Protein 8KAA (pdb70)

InterPro domains:
  IPR009959 Polyketide cyclase SnoaL-like [PF07366] (13-130)
  IPR009959 Polyketide cyclase SnoaL-like [PTHR38436] (4-131)
  IPR032710 NTF2-like domain superfamily [SSF54427] (4-132)

Sequence (263 aa):
LTAADNKKRCLEMVDAWNRGELGGVTAHWSPDVVHHSEERIVPNEEMVLRMESSGLTAFPDVRLDVRSVLAEDDRVSMMRISSVTATHKGPFMDIAPTNRTVTWHTTAEEFRFVDGKVVEHWDVINYMPMLRELSHMLTAADNKKRCLEMMVDAWNRGELGGVTAHWSPDVVHHSEERIVPNEEMVLRMESSGLTAFPDVRLDVRSVLAEDDRVSMRISSVTATHKGPFMDIAPTNRTVTTWHTTAEEFRFVDGKVVEHWDVINYMPMLREL

Secondary structure (DSSP, 8-state):
--HHHHHHHHHHHHHHHHHT-HHHHHTTEEEEEEEEETTEEE-HHHHHHHHHHHHHH-TT-EEEEEEEEEETTEEEEEEEEEEE--S-BTTBPP---EEEEEEEEEEEEETTEEEEEEEEEE-HHHHTT-/--TTHHHHHHHHHHHHHHHHHHT-THHHHTTEEEEEEEEETTEEEPHHHHHHHHHHHHHH-TT-EEEEEEEEEETTEEEEEEEEEEE--S-BTTBPP---EEEEEEEEEEEEETTEEEEEEEEEE-HHHHTT-

Radius of gyration: 19.06 Å; Cα contacts (8 Å, |Δi|>4): 578; chains: 2; bounding box: 50×52×33 Å

Nearest PDB structures (foldseek):
  8kaa-assembly1_A  TM=1.008E+00  e=4.044E-30  Streptomyces chartreusis
  8r20-assembly1_B  TM=9.276E-01  e=1.052E-21  Micromonospora
  2gey-assembly1_B  TM=9.339E-01  e=4.062E-20  Streptomyces galilaeus
  2gey-assembly3_C-2  TM=9.352E-01  e=4.940E-20  Streptomyces galilaeus
  2gey-assembly3_A  TM=9.332E-01  e=6.413E-20  Streptomyces galilaeus

Structure (mmCIF, N/CA/C/O backbone):
data_8KAA
#
_entry.id   8KAA
#
_cell.length_a   63.316
_cell.length_b   133.972
_cell.length_c   30.763
_cell.angle_alpha   90.000
_cell.angle_beta   90.000
_cell.angle_gamma   90.000
#
_symmetry.space_group_name_H-M   'P 21 21 2'
#
loop_
_entity.id
_entity.type
_entity.pdbx_description
1 polymer 'ester cyclase'
2 water water
#
loop_
_atom_site.group_PDB
_atom_site.id
_atom_site.type_symbol
_atom_site.label_atom_id
_atom_site.label_alt_id
_atom_site.label_comp_id
_atom_site.label_asym_id
_atom_site.label_entity_id
_atom_site.label_seq_id
_atom_site.pdbx_PDB_ins_code
_atom_site.Cartn_x
_atom_site.Cartn_y
_atom_site.Cartn_z
_atom_site.occupancy
_atom_site.B_iso_or_equiv
_atom_site.auth_seq_id
_atom_site.auth_comp_id
_atom_site.auth_asym_id
_atom_site.auth_atom_id
_atom_site.pdbx_PDB_model_num
ATOM 1 N N . LEU A 1 22 ? 69.73935 45.34388 15.40490 1.000 33.47062 1 LEU A N 1
ATOM 2 C CA . LEU A 1 22 ? 69.99412 44.08732 16.09043 1.000 28.25782 1 LEU A CA 1
ATOM 3 C C . LEU A 1 22 ? 68.70989 43.28853 16.34547 1.000 19.34138 1 LEU A C 1
ATOM 4 O O . LEU A 1 22 ? 67.80760 43.22670 15.48700 1.000 21.12275 1 LEU A O 1
ATOM 9 N N . THR A 1 23 ? 68.61570 42.66617 17.51249 1.000 15.43755 2 THR A N 1
ATOM 10 C CA . THR A 1 23 ? 67.50792 41.73917 17.70366 1.000 14.06753 2 THR A CA 1
ATOM 11 C C . THR A 1 23 ? 66.23901 42.47747 18.10163 1.000 12.31696 2 THR A C 1
ATOM 12 O O . THR A 1 23 ? 66.24866 43.63644 18.52591 1.000 12.86642 2 THR A O 1
ATOM 16 N N . ALA A 1 24 ? 65.12873 41.75389 18.02700 1.000 12.36748 3 ALA A N 1
ATOM 17 C CA . ALA A 1 24 ? 63.86332 42.29959 18.49935 1.000 12.61523 3 ALA A CA 1
ATOM 18 C C . ALA A 1 24 ? 63.94846 42.75031 19.95847 1.000 11.64185 3 ALA A C 1
ATOM 19 O O . ALA A 1 24 ? 63.42800 43.80890 20.31797 1.000 11.85267 3 ALA A O 1
ATOM 21 N N . ALA A 1 25 ? 64.60889 41.97530 20.81187 1.000 11.83764 4 ALA A N 1
ATOM 22 C CA . ALA A 1 25 ? 64.73157 42.36554 22.21173 1.000 12.33829 4 ALA A CA 1
ATOM 23 C C . ALA A 1 25 ? 65.50926 43.66419 22.35825 1.000 10.98271 4 ALA A C 1
ATOM 24 O O . ALA A 1 25 ? 65.17585 44.50521 23.20384 1.000 12.32214 4 ALA A O 1
ATOM 26 N N . ASP A 1 26 ? 66.53422 43.85898 21.53245 1.000 11.97527 5 ASP A N 1
ATOM 27 C CA . ASP A 1 26 ? 67.26964 45.11403 21.57435 1.000 12.61960 5 ASP A CA 1
ATOM 28 C C . ASP A 1 26 ? 66.41609 46.27716 21.10516 1.000 11.79497 5 ASP A C 1
ATOM 29 O O . ASP A 1 26 ? 66.49073 47.37795 21.67386 1.000 12.83218 5 ASP A O 1
ATOM 34 N N . ASN A 1 27 ? 65.60141 46.06149 20.06833 1.000 10.97946 6 ASN A N 1
ATOM 35 C CA . ASN A 1 27 ? 64.73364 47.13920 19.61113 1.000 12.20308 6 ASN A CA 1
ATOM 36 C C . ASN A 1 27 ? 63.68905 47.47934 20.66670 1.000 10.46812 6 ASN A C 1
ATOM 37 O O . ASN A 1 27 ? 63.35362 48.65714 20.86243 1.000 12.81192 6 ASN A O 1
ATOM 42 N N . LYS A 1 28 ? 63.14022 46.45527 21.32363 1.000 11.08156 7 LYS A N 1
ATOM 43 C CA . LYS A 1 28 ? 62.17500 46.68245 22.38647 1.000 12.21585 7 LYS A CA 1
ATOM 44 C C . LYS A 1 28 ? 62.77984 47.54287 23.47938 1.000 12.21165 7 LYS A C 1
ATOM 45 O O . LYS A 1 28 ? 62.15414 48.50628 23.93690 1.000 12.91203 7 LYS A O 1
ATOM 51 N N . LYS A 1 29 ? 64.01850 47.23695 23.87471 1.000 11.96945 8 LYS A N 1
ATOM 52 C CA . LYS A 1 29 ? 64.69702 48.02165 24.89587 1.000 13.68372 8 LYS A CA 1
ATOM 53 C C . LYS A 1 29 ? 64.84613 49.47339 24.46336 1.000 12.08199 8 LYS A C 1
ATOM 54 O O . LYS A 1 29 ? 64.68123 50.39581 25.28013 1.000 12.45040 8 LYS A O 1
ATOM 60 N N . ARG A 1 30 ? 65.16161 49.70335 23.18588 1.000 12.46851 9 ARG A N 1
ATOM 61 C CA . ARG A 1 30 ? 65.31173 51.06600 22.69021 1.000 13.53990 9 ARG A CA 1
ATOM 62 C C . ARG A 1 30 ? 64.01414 51.84037 22.80838 1.000 13.95331 9 ARG A C 1
ATOM 63 O O . ARG A 1 30 ? 64.01210 53.01611 23.18789 1.000 15.21563 9 ARG A O 1
ATOM 71 N N . CYS A 1 31 ? 62.89769 51.19522 22.47736 1.000 14.07759 10 CYS A N 1
ATOM 72 C CA . CYS A 1 31 ? 61.61358 51.88091 22.55002 1.000 14.11803 10 CYS A CA 1
ATOM 73 C C . CYS A 1 31 ? 61.24941 52.20328 23.98812 1.000 13.73520 10 CYS A C 1
ATOM 74 O O . CYS A 1 31 ? 60.74948 53.29619 24.27485 1.000 15.40374 10 CYS A O 1
ATOM 77 N N . LEU A 1 32 ? 61.45906 51.25095 24.89700 1.000 13.49924 11 LEU A N 1
ATOM 78 C CA . LEU A 1 32 ? 61.18319 51.51678 26.30064 1.000 13.88362 11 LEU A CA 1
ATOM 79 C C . LEU A 1 32 ? 62.07957 52.62129 26.84288 1.000 13.98812 11 LEU A C 1
ATOM 80 O O . LEU A 1 32 ? 61.63516 53.43886 27.65437 1.000 14.09014 11 LEU A O 1
ATOM 85 N N . GLU A 1 33 ? 63.34133 52.66383 26.40459 1.000 13.54908 12 GLU A N 1
ATOM 86 C CA . GLU A 1 33 ? 64.26204 53.69448 26.87292 1.000 16.06799 12 GLU A CA 1
ATOM 87 C C . GLU A 1 33 ? 63.78749 55.07109 26.45654 1.000 14.90252 12 GLU A C 1
ATOM 88 O O . GLU A 1 33 ? 63.87088 56.02890 27.23123 1.000 15.90785 12 GLU A O 1
ATOM 94 N N . MET A 1 34 ? 63.27518 55.19159 25.23767 1.000 14.42172 13 MET A N 1
ATOM 95 C CA . MET A 1 34 ? 62.84111 56.49871 24.77998 1.000 15.86520 13 MET A CA 1
ATOM 96 C C . MET A 1 34 ? 61.60950 56.97110 25.52519 1.000 13.61192 13 MET A C 1
ATOM 97 O O . MET A 1 34 ? 61.51442 58.14915 25.87516 1.000 14.91510 13 MET A O 1
ATOM 102 N N . VAL A 1 35 ? 60.68084 56.06523 25.82165 1.000 13.57082 14 VAL A N 1
ATOM 103 C CA . VAL A 1 35 ? 59.51514 56.43938 26.60816 1.000 13.52091 14 VAL A CA 1
ATOM 104 C C . VAL A 1 35 ? 59.91962 56.82612 28.01624 1.000 14.18622 14 VAL A C 1
ATOM 105 O O . VAL A 1 35 ? 59.45216 57.83859 28.55999 1.000 14.15245 14 VAL A O 1
ATOM 109 N N . ASP A 1 36 ? 60.80657 56.03746 28.62774 1.000 14.39227 15 ASP A N 1
ATOM 110 C CA . ASP A 1 36 ? 61.24998 56.34175 29.97817 1.000 15.49402 15 ASP A CA 1
ATOM 111 C C . ASP A 1 36 ? 61.95510 57.69338 30.01359 1.000 14.38532 15 ASP A C 1
ATOM 112 O O . ASP A 1 36 ? 61.73859 58.50047 30.92925 1.000 14.67205 15 ASP A O 1
ATOM 117 N N . ALA A 1 37 ? 62.73545 57.98612 28.97424 1.000 14.65659 16 ALA A N 1
ATOM 118 C CA . ALA A 1 37 ? 63.44118 59.25673 28.89592 1.000 16.10641 16 ALA A CA 1
ATOM 119 C C . ALA A 1 37 ? 62.45898 60.40658 28.75569 1.000 14.62416 16 ALA A C 1
ATOM 120 O O . ALA A 1 37 ? 62.66768 61.47924 29.32626 1.000 16.44058 16 ALA A O 1
ATOM 122 N N . TRP A 1 38 ? 61.37178 60.20590 28.00817 1.000 13.47894 17 TRP A N 1
ATOM 123 C CA . TRP A 1 38 ? 60.33195 61.22835 27.93097 1.000 13.85563 17 TRP A CA 1
ATOM 124 C C . TRP A 1 38 ? 59.76557 61.54081 29.31191 1.000 13.17193 17 TRP A C 1
ATOM 125 O O . TRP A 1 38 ? 59.64831 62.70682 29.70266 1.000 15.66131 17 TRP A O 1
ATOM 136 N N . ASN A 1 39 ? 59.39783 60.51011 30.06017 1.000 14.05768 18 ASN A N 1
ATOM 137 C CA . ASN A 1 39 ? 58.75660 60.72346 31.35032 1.000 14.65279 18 ASN A CA 1
ATOM 138 C C . ASN A 1 39 ? 59.72465 61.34133 32.34342 1.000 16.12035 18 ASN A C 1
ATOM 139 O O . ASN A 1 39 ? 59.32950 62.16996 33.16487 1.000 18.85120 18 ASN A O 1
ATOM 144 N N . ARG A 1 40 ? 60.99866 60.96855 32.27225 1.000 16.17707 19 ARG A N 1
ATOM 145 C CA . ARG A 1 40 ? 62.00574 61.44128 33.20499 1.000 17.79735 19 ARG A CA 1
ATOM 146 C C . ARG A 1 40 ? 62.66703 62.74201 32.76001 1.000 18.09811 19 ARG A C 1
ATOM 147 O O . ARG A 1 40 ? 63.48638 63.28657 33.50568 1.000 24.93350 19 ARG A O 1
ATOM 155 N N . GLY A 1 41 ? 62.30908 63.27681 31.59593 1.000 19.82659 20 GLY A N 1
ATOM 156 C CA . GLY A 1 41 ? 62.85507 64.54086 31.13156 1.000 23.49361 20 GLY A CA 1
ATOM 157 C C . GLY A 1 41 ? 64.30336 64.47591 30.69726 1.000 22.88971 20 GLY A C 1
ATOM 158 O O . GLY A 1 41 ? 65.05819 65.43615 30.91191 1.000 24.59053 20 GLY A O 1
ATOM 159 N N . GLU A 1 42 ? 64.71345 63.37822 30.06851 1.000 23.04565 21 GLU A N 1
ATOM 160 C CA . GLU A 1 42 ? 66.08796 63.21549 29.58810 1.000 27.91253 21 GLU A CA 1
ATOM 161 C C . GLU A 1 42 ? 66.06577 63.30498 28.06230 1.000 30.66885 21 GLU A C 1
ATOM 162 O O . GLU A 1 42 ? 65.83247 62.29883 27.38935 1.000 27.95418 21 GLU A O 1
ATOM 168 N N . LEU A 1 43 ? 66.33972 64.49829 27.50283 1.000 41.59901 22 LEU A N 1
ATOM 169 C CA . LEU A 1 43 ? 66.16458 64.67046 26.05633 1.000 49.69890 22 LEU A CA 1
ATOM 170 C C . LEU A 1 43 ? 67.06722 63.74064 25.25174 1.000 48.79845 22 LEU A C 1
ATOM 171 O O . LEU A 1 43 ? 66.63367 63.16633 24.24337 1.000 51.03382 22 LEU A O 1
ATOM 176 N N . GLY A 1 44 ? 68.32280 63.58337 25.67422 1.000 43.91587 23 GLY A N 1
ATOM 177 C CA . GLY A 1 44 ? 69.21730 62.67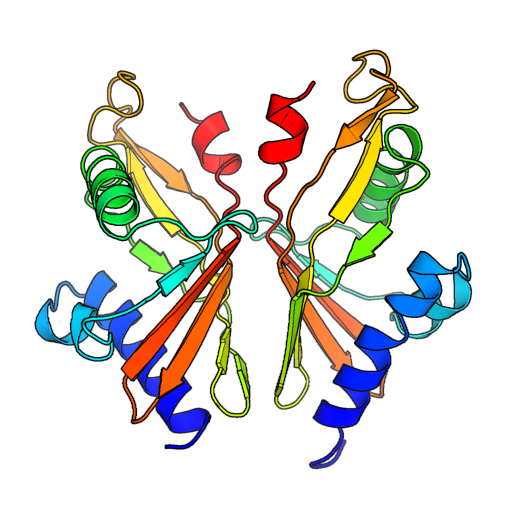906 24.96706 1.000 43.27091 23 GLY A CA 1
ATOM 178 C C . GLY A 1 44 ? 68.57249 61.33822 24.68281 1.000 40.48254 23 GLY A C 1
ATOM 179 O O . GLY A 1 44 ? 68.61437 60.83455 23.55668 1.000 40.77379 23 GLY A O 1
ATOM 180 N N . GLY A 1 45 ? 67.90850 60.76909 25.68825 1.000 34.54898 24 GLY A N 1
ATOM 181 C CA . GLY A 1 45 ? 67.29741 59.47025 25.50241 1.000 30.10156 24 GLY A CA 1
ATOM 182 C C . GLY A 1 45 ? 66.05065 59.50665 24.64533 1.000 25.42728 24 GLY A C 1
ATOM 183 O O . GLY A 1 45 ? 65.70733 58.50901 24.01407 1.000 26.97980 24 GLY A O 1
ATOM 184 N N . VAL A 1 46 ? 65.35826 60.64932 24.60555 1.000 26.24865 25 VAL A N 1
ATOM 185 C CA . VAL A 1 46 ? 64.08168 60.72112 23.89570 1.000 27.63695 25 VAL A CA 1
ATOM 186 C C . VAL A 1 46 ? 64.28008 60.55060 22.39682 1.000 26.94884 25 VAL A C 1
ATOM 187 O O . VAL A 1 46 ? 63.48089 59.89464 21.71394 1.000 28.15565 25 VAL A O 1
ATOM 191 N N . THR A 1 47 ? 65.33091 61.15331 21.85669 1.000 24.13797 26 THR A N 1
ATOM 192 C CA . THR A 1 47 ? 65.56436 61.16092 20.42435 1.000 23.79611 26 THR A CA 1
ATOM 193 C C . THR A 1 47 ? 66.62474 60.15766 19.98842 1.000 21.42946 26 THR A C 1
ATOM 194 O O . THR A 1 47 ? 66.78331 59.95610 18.78470 1.000 23.81453 26 THR A O 1
ATOM 198 N N . ALA A 1 48 ? 67.28830 59.48047 20.94029 1.000 19.55414 27 ALA A N 1
ATOM 199 C CA . ALA A 1 48 ? 68.51359 58.73123 20.66469 1.000 19.93043 27 ALA A CA 1
ATOM 200 C C . ALA A 1 48 ? 68.33618 57.67340 19.58376 1.000 20.78275 27 ALA A C 1
ATOM 201 O O . ALA A 1 48 ? 69.26889 57.41392 18.81686 1.000 23.51706 27 ALA A O 1
ATOM 203 N N . HIS A 1 49 ? 67.17007 57.03966 19.50033 1.000 18.21505 28 HIS A N 1
ATOM 204 C CA . HIS A 1 49 ? 67.02455 55.89704 18.61448 1.000 18.02853 28 HIS A CA 1
ATOM 205 C C . HIS A 1 49 ? 66.17211 56.17799 17.39658 1.000 17.41179 28 HIS A C 1
ATOM 206 O O . HIS A 1 49 ? 65.77634 55.22434 16.72603 1.000 19.61430 28 HIS A O 1
ATOM 213 N N . TRP A 1 50 ? 65.88601 57.44717 17.08557 1.000 17.64596 29 TRP A N 1
ATOM 214 C CA . TRP A 1 50 ? 65.14870 57.79731 15.87162 1.000 18.20357 29 TRP A CA 1
ATOM 215 C C . TRP A 1 50 ? 66.12157 58.10629 14.74749 1.000 20.39716 29 TRP A C 1
ATOM 216 O O . TRP A 1 50 ? 67.13651 58.77574 14.95585 1.000 25.56524 29 TRP A O 1
ATOM 227 N N . SER A 1 51 ? 65.79004 57.64255 13.55033 1.000 19.56863 30 SER A N 1
ATOM 228 C CA . SER A 1 51 ? 66.55746 58.01570 12.38284 1.000 23.11991 30 SER A CA 1
ATOM 229 C C . SER A 1 51 ? 66.22336 59.45155 11.99614 1.000 28.32692 30 SER A C 1
ATOM 230 O O . SER A 1 51 ? 65.10556 59.91740 12.22361 1.000 30.69912 30 SER A O 1
ATOM 233 N N . PRO A 1 52 ? 67.17413 60.17338 11.39389 1.000 30.69439 31 PRO A N 1
ATOM 234 C CA . PRO A 1 52 ? 66.85335 61.51778 10.88986 1.000 31.57508 31 PRO A CA 1
ATOM 235 C C . PRO A 1 52 ? 65.84355 61.52102 9.75475 1.000 33.20541 31 PRO A C 1
ATOM 236 O O . PRO A 1 52 ? 65.23168 62.56739 9.50777 1.000 35.90291 31 PRO A O 1
ATOM 240 N N . ASP A 1 53 ? 65.64612 60.39365 9.06515 1.000 31.15802 32 ASP A N 1
ATOM 241 C CA . ASP A 1 53 ? 64.86372 60.32884 7.83294 1.000 32.45500 32 ASP A CA 1
ATOM 242 C C . ASP A 1 53 ? 63.55356 59.55770 7.99475 1.000 28.15808 32 ASP A C 1
ATOM 243 O O . ASP A 1 53 ? 63.06312 58.95397 7.03916 1.000 29.71161 32 ASP A O 1
ATOM 248 N N . VAL A 1 54 ? 62.95061 59.59624 9.17395 1.000 20.66244 33 VAL A N 1
ATOM 249 C CA . VAL A 1 54 ? 61.81163 58.72635 9.44790 1.000 16.51493 33 VAL A CA 1
ATOM 250 C C . VAL A 1 54 ? 60.61837 59.09583 8.56982 1.000 15.21828 33 VAL A C 1
ATOM 251 O O . VAL A 1 54 ? 60.41490 60.26280 8.21570 1.000 18.46085 33 VAL A O 1
ATOM 255 N N . VAL A 1 55 ? 59.82072 58.08616 8.21000 1.000 12.16832 34 VAL A N 1
ATOM 256 C CA . VAL A 1 55 ? 58.52179 58.25292 7.56368 1.000 11.85145 34 VAL A CA 1
ATOM 257 C C . VAL A 1 55 ? 57.44393 57.88789 8.57592 1.000 10.82549 34 VAL A C 1
ATOM 258 O O . VAL A 1 55 ? 57.46777 56.78796 9.15301 1.000 12.04947 34 VAL A O 1
ATOM 262 N N . HIS A 1 56 ? 56.49505 58.80273 8.78811 1.000 10.72437 35 HIS A N 1
ATOM 263 C CA . HIS A 1 56 ? 55.39719 58.62582 9.72323 1.000 11.08672 35 HIS A CA 1
ATOM 264 C C . HIS A 1 56 ? 54.11004 58.34383 8.97861 1.000 10.17389 35 HIS A C 1
ATOM 265 O O . HIS A 1 56 ? 53.85892 58.92190 7.92023 1.000 10.63962 35 HIS A O 1
ATOM 272 N N . HIS A 1 57 ? 53.27376 57.51012 9.59092 1.000 10.69630 36 HIS A N 1
ATOM 273 C CA . HIS A 1 57 ? 51.95896 57.19490 9.06280 1.000 10.26636 36 HIS A CA 1
ATOM 274 C C . HIS A 1 57 ? 50.92220 57.33745 10.15950 1.000 11.62931 36 HIS A C 1
ATOM 275 O O . HIS A 1 57 ? 51.14399 56.89985 11.29143 1.000 12.45645 36 HIS A O 1
ATOM 282 N N . SER A 1 58 ? 49.76697 57.89128 9.79669 1.000 11.54627 37 SER A N 1
ATOM 283 C CA . SER A 1 58 ? 48.63858 58.02050 10.70652 1.000 13.85693 37 SER A CA 1
ATOM 284 C C . SER A 1 58 ? 47.38963 57.95775 9.84474 1.000 15.44933 37 SER A C 1
ATOM 285 O O . SER A 1 58 ? 47.34420 58.61758 8.80610 1.000 16.01250 37 SER A O 1
ATOM 288 N N . GLU A 1 59 ? 46.40217 57.14984 10.24271 1.000 16.88857 38 GLU A N 1
ATOM 289 C CA . GLU A 1 59 ? 45.14137 57.03583 9.49728 1.000 18.98611 38 GLU A CA 1
ATOM 290 C C . GLU A 1 59 ? 45.36696 56.59418 8.05127 1.000 18.29508 38 GLU A C 1
ATOM 291 O O . GLU A 1 59 ? 44.68600 57.04322 7.12714 1.000 20.54007 38 GLU A O 1
ATOM 297 N N . GLU A 1 60 ? 46.35435 55.71888 7.85460 1.000 21.66169 39 GLU A N 1
ATOM 298 C CA . GLU A 1 60 ? 46.68319 55.15617 6.54620 1.000 24.76965 39 GLU A CA 1
ATOM 299 C C . GLU A 1 60 ? 47.08269 56.21521 5.52914 1.000 22.30674 39 GLU A C 1
ATOM 300 O O . GLU A 1 60 ? 46.86367 56.05350 4.32312 1.000 25.68561 39 GLU A O 1
ATOM 306 N N . ARG A 1 61 ? 47.68689 57.29774 6.00292 1.000 19.18992 40 ARG A N 1
ATOM 307 C CA . ARG A 1 61 ? 48.40068 58.19793 5.11710 1.000 16.23974 40 ARG A CA 1
ATOM 308 C C . ARG A 1 61 ? 49.78320 58.47895 5.68063 1.000 13.27691 40 ARG A C 1
ATOM 309 O O . ARG A 1 61 ? 49.99503 58.45379 6.88922 1.000 13.73013 40 ARG A O 1
ATOM 317 N N . ILE A 1 62 ? 50.72532 58.75341 4.78817 1.000 14.21787 41 ILE A N 1
ATOM 318 C CA . ILE A 1 62 ? 52.00073 59.28781 5.23146 1.000 12.30823 41 ILE A CA 1
ATOM 319 C C . ILE A 1 62 ? 51.80737 60.73055 5.69017 1.000 13.18291 41 ILE A C 1
ATOM 320 O O . ILE A 1 62 ? 51.21729 61.54689 4.97842 1.000 16.48312 41 ILE A O 1
ATOM 325 N N . VAL A 1 63 ? 52.28902 61.04179 6.88386 1.000 12.06453 42 VAL A N 1
ATOM 326 C CA . VAL A 1 63 ? 52.20258 62.39591 7.43655 1.000 11.38062 42 VAL A CA 1
ATOM 327 C C . VAL A 1 63 ? 53.57369 63.05518 7.25919 1.000 12.20348 42 VAL A C 1
ATOM 328 O O . VAL A 1 63 ? 54.54566 62.60267 7.87816 1.000 13.30042 42 VAL A O 1
ATOM 332 N N . PRO A 1 64 ? 53.68987 64.09156 6.43409 1.000 12.34455 43 PRO A N 1
ATOM 333 C CA . PRO A 1 64 ? 54.99214 64.76578 6.27262 1.000 12.63978 43 PRO A CA 1
ATOM 334 C C . PRO A 1 64 ? 55.55981 65.17916 7.61753 1.000 12.69874 43 PRO A C 1
ATOM 335 O O . PRO A 1 64 ? 54.81747 65.52364 8.53850 1.000 12.84989 43 PRO A O 1
ATOM 339 N N . ASN A 1 65 ? 56.89519 65.14452 7.71901 1.000 13.74697 44 ASN A N 1
ATOM 340 C CA . ASN A 1 65 ? 57.51995 65.41829 9.00907 1.000 17.19068 44 ASN A CA 1
ATOM 341 C C . ASN A 1 65 ? 57.18594 66.82124 9.50845 1.000 19.12382 44 ASN A C 1
ATOM 342 O O . ASN A 1 65 ? 57.03986 67.03021 10.71723 1.000 19.37892 44 ASN A O 1
ATOM 347 N N . GLU A 1 66 ? 57.01622 67.78397 8.59996 1.000 19.92053 45 GLU A N 1
ATOM 348 C CA . GLU A 1 66 ? 56.66322 69.13727 9.01718 1.000 21.81903 45 GLU A CA 1
ATOM 349 C C . GLU A 1 66 ? 55.27488 69.17143 9.64871 1.000 20.11660 45 GLU A C 1
ATOM 350 O O . GLU A 1 66 ? 55.05303 69.87377 10.64422 1.000 21.78332 45 GLU A O 1
ATOM 356 N N . GLU A 1 67 ? 54.34945 68.36069 9.12816 1.000 17.37476 46 GLU A N 1
ATOM 357 C CA . GLU A 1 67 ? 53.00840 68.29308 9.69800 1.000 17.98187 46 GLU A CA 1
ATOM 358 C C . GLU A 1 67 ? 53.01899 67.57633 11.04862 1.000 17.10801 46 GLU A C 1
ATOM 359 O O . GLU A 1 67 ? 52.30191 67.96812 11.98359 1.000 16.95080 46 GLU A O 1
ATOM 365 N N . MET A 1 68 ? 53.84061 66.53544 11.17510 1.000 16.07279 47 MET A N 1
ATOM 366 C CA . MET A 1 68 ? 54.04412 65.89147 12.46974 1.000 15.70085 47 MET A CA 1
ATOM 367 C C . MET A 1 68 ? 54.54493 66.88843 13.50912 1.000 16.34252 47 MET A C 1
ATOM 368 O O . MET A 1 68 ? 54.09310 66.87815 14.66053 1.000 17.60294 47 MET A O 1
ATOM 373 N N . VAL A 1 69 ? 55.50680 67.73825 13.13260 1.000 18.23657 48 VAL A N 1
ATOM 374 C CA . VAL A 1 69 ? 56.03626 68.72567 14.07133 1.000 19.36998 48 VAL A CA 1
ATOM 375 C C . VAL A 1 69 ? 54.93397 69.66187 14.53983 1.000 19.42027 48 VAL A C 1
ATOM 376 O O . VAL A 1 69 ? 54.82472 69.96883 15.73329 1.000 18.93897 48 VAL A O 1
ATOM 380 N N . LEU A 1 70 ? 54.11050 70.14813 13.60637 1.000 19.38775 49 LEU A N 1
ATOM 381 C CA . LEU A 1 70 ? 53.01820 71.04046 13.98847 1.000 22.10771 49 LEU A CA 1
ATOM 382 C C . LEU A 1 70 ? 52.03131 70.34622 14.91357 1.000 19.33403 49 LEU A C 1
ATOM 383 O O . LEU A 1 70 ? 51.52949 70.95673 15.85966 1.000 19.77258 49 LEU A O 1
ATOM 388 N N . ARG A 1 71 ? 51.74724 69.06657 14.66271 1.000 18.87460 50 ARG A N 1
ATOM 389 C CA . ARG A 1 71 ? 50.90001 68.28978 15.56864 1.000 21.23173 50 ARG A CA 1
ATOM 390 C C . ARG A 1 71 ? 51.47373 68.28220 16.97567 1.000 18.39502 50 ARG A C 1
ATOM 391 O O . ARG A 1 71 ? 50.77131 68.54652 17.96301 1.000 18.87344 50 ARG A O 1
ATOM 399 N N . MET A 1 72 ? 52.75775 67.97103 17.07817 1.000 18.26609 51 MET A N 1
ATOM 400 C CA . MET A 1 72 ? 53.39560 67.87776 18.37497 1.000 19.60817 51 MET A CA 1
ATOM 401 C C . MET A 1 72 ? 53.39854 69.22872 19.07579 1.000 17.48763 51 MET A C 1
ATOM 402 O O . MET A 1 72 ? 53.14190 69.30558 20.27541 1.000 17.44130 51 MET A O 1
ATOM 407 N N . GLU A 1 73 ? 53.66288 70.30092 18.32674 1.000 17.85472 52 GLU A N 1
ATOM 408 C CA . GLU A 1 73 ? 53.67753 71.64479 18.89101 1.000 19.85161 52 GLU A CA 1
ATOM 409 C C . GLU A 1 73 ? 52.32073 72.01771 19.46939 1.000 17.94260 52 GLU A C 1
ATOM 410 O O . GLU A 1 73 ? 52.23213 72.49175 20.60632 1.000 17.68090 52 GLU A O 1
ATOM 416 N N A SER A 1 74 ? 51.24834 71.82127 18.69632 0.605 16.53291 53 SER A N 1
ATOM 417 N N B SER A 1 74 ? 51.24455 71.81122 18.70348 0.395 17.41810 53 SER A N 1
ATOM 418 C CA A SER A 1 74 ? 49.91690 72.13712 19.20591 0.605 18.45994 53 SER A CA 1
ATOM 419 C CA B SER A 1 74 ? 49.92143 72.15927 19.21622 0.395 19.39491 53 SER A CA 1
ATOM 420 C C A SER A 1 74 ? 49.58310 71.28506 20.41576 0.605 17.09882 53 SER A C 1
ATOM 421 C C B SER A 1 74 ? 49.51943 71.26987 20.38371 0.395 17.25881 53 SER A C 1
ATOM 422 O O A SER A 1 74 ? 49.03868 71.78559 21.40711 0.605 16.71802 53 SER A O 1
ATOM 423 O O B SER A 1 74 ? 48.85439 71.73770 21.31532 0.395 17.80296 53 SER A O 1
ATOM 428 N N . GLY A 1 75 ? 49.92346 69.99962 20.36422 1.000 15.31076 54 GLY A N 1
ATOM 429 C CA . GLY A 1 75 ? 49.62389 69.12953 21.48058 1.000 14.98395 54 GLY A CA 1
ATOM 430 C C . GLY A 1 75 ? 50.39648 69.50491 22.72664 1.000 12.31186 54 GLY A C 1
ATOM 431 O O . GLY A 1 75 ? 49.83118 69.53074 23.82420 1.000 13.53504 54 GLY A O 1
ATOM 432 N N . LEU A 1 76 ? 51.68374 69.83735 22.57606 1.000 12.47920 55 LEU A N 1
ATOM 433 C CA . LEU A 1 76 ? 52.48838 70.20633 23.73534 1.000 13.09461 55 LEU A CA 1
ATOM 434 C C . LEU A 1 76 ? 52.10687 71.56953 24.30353 1.000 12.31714 55 LEU A C 1
ATOM 435 O O . LEU A 1 76 ? 52.28793 71.80617 25.50051 1.000 14.69226 55 LEU A O 1
ATOM 440 N N . THR A 1 77 ? 51.60061 72.48202 23.47023 1.000 13.88874 56 THR A N 1
ATOM 441 C CA . THR A 1 77 ? 51.07003 73.73631 24.00787 1.000 14.43653 56 THR A CA 1
ATOM 442 C C . THR A 1 77 ? 49.89435 73.46679 24.92220 1.000 13.79959 56 THR A C 1
ATOM 443 O O . THR A 1 77 ? 49.80563 74.02682 26.01790 1.000 15.42251 56 THR A O 1
ATOM 447 N N . ALA A 1 78 ? 48.99032 72.58702 24.49394 1.000 13.36058 57 ALA A N 1
ATOM 448 C CA . ALA A 1 78 ? 47.80396 72.29047 25.28796 1.000 12.54697 57 ALA A CA 1
ATOM 449 C C . ALA A 1 78 ? 48.14129 71.42482 26.49289 1.000 11.71585 57 ALA A C 1
ATOM 450 O O . ALA A 1 78 ? 47.58385 71.62833 27.58111 1.000 12.16720 57 ALA A O 1
ATOM 452 N N . PHE A 1 79 ? 49.04217 70.45268 26.30745 1.000 12.21320 58 PHE A N 1
ATOM 453 C CA . PHE A 1 79 ? 49.29501 69.37358 27.26236 1.000 11.61721 58 PHE A CA 1
ATOM 454 C C . PHE A 1 79 ? 50.79186 69.25964 27.52465 1.000 11.91855 58 PHE A C 1
ATOM 455 O O . PHE A 1 79 ? 51.42476 68.24775 27.19861 1.000 12.10085 58 PHE A O 1
ATOM 463 N N . PRO A 1 80 ? 51.38633 70.27035 28.15039 1.000 12.08808 59 PRO A N 1
ATOM 464 C CA . PRO A 1 80 ? 52.85816 70.30624 28.23605 1.000 14.02939 59 PRO A CA 1
ATOM 465 C C . PRO A 1 80 ? 53.44720 69.23406 29.12577 1.000 13.12008 59 PRO A C 1
ATOM 466 O O . PRO A 1 80 ? 54.61677 68.86957 28.94140 1.000 15.76932 59 PRO A O 1
ATOM 470 N N . ASP A 1 81 ? 52.68351 68.72739 30.08675 1.000 12.32051 60 ASP A N 1
ATOM 471 C CA . ASP A 1 81 ? 53.14208 67.73365 31.04612 1.000 13.40671 60 ASP A CA 1
ATOM 472 C C . ASP A 1 81 ? 52.75972 66.31560 30.64106 1.000 12.50565 60 ASP A C 1
ATOM 473 O O . ASP A 1 81 ? 52.70533 65.42905 31.49141 1.000 12.05493 60 ASP A O 1
ATOM 478 N N . VAL A 1 82 ? 52.48179 66.08571 29.36373 1.000 11.84823 61 VAL A N 1
ATOM 479 C CA . VAL A 1 82 ? 52.07730 64.76349 28.92379 1.000 12.10638 61 VAL A CA 1
ATOM 480 C C . VAL A 1 82 ? 53.06765 63.69554 29.36713 1.000 12.13063 61 VAL A C 1
ATOM 481 O O . VAL A 1 82 ? 54.29199 63.87602 29.33739 1.000 12.67569 61 VAL A O 1
ATOM 485 N N . ARG A 1 83 ? 52.50665 62.57004 29.77728 1.000 10.23262 62 ARG A N 1
ATOM 486 C CA . ARG A 1 83 ? 53.25453 61.40000 30.22153 1.000 11.00706 62 ARG A CA 1
ATOM 487 C C . ARG A 1 83 ? 52.74463 60.16653 29.49038 1.000 11.25630 62 ARG A C 1
ATOM 488 O O . ARG A 1 83 ? 51.58946 60.10118 29.06389 1.000 12.27585 62 ARG A O 1
ATOM 496 N N . LEU A 1 84 ? 53.61536 59.17393 29.36220 1.000 11.84297 63 LEU A N 1
ATOM 497 C CA . LEU A 1 84 ? 53.36198 57.98759 28.54885 1.000 12.11923 63 LEU A CA 1
ATOM 498 C C . LEU A 1 84 ? 53.46523 56.74554 29.42853 1.000 12.36392 63 LEU A C 1
ATOM 499 O O . LEU A 1 84 ? 54.54547 56.39710 29.90348 1.000 12.80527 63 LEU A O 1
ATOM 504 N N . ASP A 1 85 ? 52.34909 56.06783 29.62807 1.000 11.88490 64 ASP A N 1
ATOM 505 C CA . ASP A 1 85 ? 52.28315 54.85462 30.44923 1.000 13.59879 64 ASP A CA 1
ATOM 506 C C . ASP A 1 85 ? 52.22426 53.65445 29.50722 1.000 11.85404 64 ASP A C 1
ATOM 507 O O . ASP A 1 85 ? 51.18087 53.36795 28.92528 1.000 12.19713 64 ASP A O 1
ATOM 512 N N . VAL A 1 86 ? 53.34242 52.94442 29.35507 1.000 12.20971 65 VAL A N 1
ATOM 513 C CA . VAL A 1 86 ? 53.38450 51.80689 28.43066 1.000 12.53704 65 VAL A CA 1
ATOM 514 C C . VAL A 1 86 ? 52.62279 50.63693 29.03221 1.000 12.36608 65 VAL A C 1
ATOM 515 O O . VAL A 1 86 ? 52.95723 50.14540 30.11475 1.000 15.67074 65 VAL A O 1
ATOM 519 N N . ARG A 1 87 ? 51.58713 50.19731 28.33431 1.000 10.65757 66 ARG A N 1
ATOM 520 C CA . ARG A 1 87 ? 50.77183 49.08526 28.79447 1.000 12.99374 66 ARG A CA 1
ATOM 521 C C . ARG A 1 87 ? 51.22555 47.74940 28.24004 1.000 13.55200 66 ARG A C 1
ATOM 522 O O . ARG A 1 87 ? 51.01374 46.72227 28.88575 1.000 17.03638 66 ARG A O 1
ATOM 530 N N . SER A 1 88 ? 51.81784 47.73570 27.05681 1.000 12.48727 67 SER A N 1
ATOM 531 C CA . SER A 1 88 ? 52.39799 46.51542 26.52495 1.000 14.10396 67 SER A CA 1
ATOM 532 C C . SER A 1 88 ? 53.34528 46.88870 25.40458 1.000 11.42653 67 SER A C 1
ATOM 533 O O . SER A 1 88 ? 53.23243 47.94994 24.78002 1.000 12.30660 67 SER A O 1
ATOM 536 N N . VAL A 1 89 ? 54.28394 45.99288 25.16653 1.000 11.27436 68 VAL A N 1
ATOM 537 C CA . VAL A 1 89 ? 55.23597 46.12757 24.07783 1.000 10.97580 68 VAL A CA 1
ATOM 538 C C . VAL A 1 89 ? 55.51126 44.74091 23.51977 1.000 11.00735 68 VAL A C 1
ATOM 539 O O . VAL A 1 89 ? 55.69331 43.77885 24.27659 1.000 13.65745 68 VAL A O 1
ATOM 543 N N . LEU A 1 90 ? 55.53508 44.64271 22.20020 1.000 10.14202 69 LEU A N 1
ATOM 544 C CA . LEU A 1 90 ? 55.77342 43.39315 21.48197 1.000 11.49470 69 LEU A CA 1
ATOM 545 C C . LEU A 1 90 ? 56.79644 43.67979 20.40752 1.000 9.91620 69 LEU A C 1
ATOM 546 O O . LEU A 1 90 ? 56.76950 44.74701 19.79911 1.000 12.39478 69 LEU A O 1
ATOM 551 N N . ALA A 1 91 ? 57.71381 42.75151 20.17656 1.000 9.95119 70 ALA A N 1
ATOM 552 C CA . ALA A 1 91 ? 58.71891 42.94722 19.14733 1.000 10.05757 70 ALA A CA 1
ATOM 553 C C . ALA A 1 91 ? 58.90955 41.67620 18.34731 1.000 10.17340 70 ALA A C 1
ATOM 554 O O . ALA A 1 91 ? 58.94943 40.58453 18.91759 1.000 11.05389 70 ALA A O 1
ATOM 556 N N . GLU A 1 92 ? 59.04629 41.82833 17.03056 1.000 10.13590 71 GLU A N 1
ATOM 557 C CA . GLU A 1 92 ? 59.30850 40.70091 16.14269 1.000 10.68485 71 GLU A CA 1
ATOM 558 C C . GLU A 1 92 ? 60.06142 41.22945 14.93330 1.000 10.33294 71 GLU A C 1
ATOM 559 O O . GLU A 1 92 ? 59.66845 42.24978 14.35097 1.000 11.31189 71 GLU A O 1
ATOM 565 N N . ASP A 1 93 ? 61.13020 40.52658 14.55780 1.000 10.60032 72 ASP A N 1
ATOM 566 C CA . ASP A 1 93 ? 61.96534 40.90053 13.42553 1.000 11.21706 72 ASP A CA 1
ATOM 567 C C . ASP A 1 93 ? 62.39647 42.35538 13.56754 1.000 11.64823 72 ASP A C 1
ATOM 568 O O . ASP A 1 93 ? 63.01758 42.69721 14.57856 1.000 12.81496 72 ASP A O 1
ATOM 573 N N . ASP A 1 94 ? 62.05886 43.21404 12.60339 1.000 11.19615 73 ASP A N 1
ATOM 574 C CA . ASP A 1 94 ? 62.46376 44.61604 12.61662 1.000 11.59305 73 ASP A CA 1
ATOM 575 C C . ASP A 1 94 ? 61.40535 45.54759 13.19441 1.000 11.66850 73 ASP A C 1
ATOM 576 O O . ASP A 1 94 ? 61.57583 46.76621 13.10725 1.000 12.35700 73 ASP A O 1
ATOM 581 N N . ARG A 1 95 ? 60.32825 45.02262 13.79256 1.000 10.17209 74 ARG A N 1
ATOM 582 C CA . ARG A 1 95 ? 59.24612 45.87570 14.25469 1.000 10.54265 74 ARG A CA 1
ATOM 583 C C . ARG A 1 95 ? 58.98082 45.73441 15.74888 1.000 9.62568 74 ARG A C 1
ATOM 584 O O . ARG A 1 95 ? 59.26320 44.69627 16.36503 1.000 10.66213 74 ARG A O 1
ATOM 592 N N . VAL A 1 96 ? 58.47029 46.81827 16.33298 1.000 10.02387 75 VAL A N 1
ATOM 593 C CA . VAL A 1 96 ? 58.05431 46.87661 17.72919 1.000 9.86323 75 VAL A CA 1
ATOM 594 C C . VAL A 1 96 ? 56.68739 47.54000 17.74442 1.000 9.81259 75 VAL A C 1
ATOM 595 O O . VAL A 1 96 ? 56.48037 48.54494 17.05983 1.000 10.78540 75 VAL A O 1
ATOM 599 N N . SER A 1 97 ? 55.73982 46.96007 18.48663 1.000 9.84048 76 SER A N 1
ATOM 600 C CA . SER A 1 97 ? 54.44863 47.60068 18.69915 1.000 11.42925 76 SER A CA 1
ATOM 601 C C . SER A 1 97 ? 54.27083 47.88546 20.17967 1.000 11.66333 76 SER A C 1
ATOM 602 O O . SER A 1 97 ? 54.71447 47.11229 21.02889 1.000 13.28796 76 SER A O 1
ATOM 605 N N A MET A 1 98 ? 53.68075 49.03959 20.48802 0.674 11.11087 77 MET A N 1
ATOM 606 N N B MET A 1 98 ? 53.53565 48.94700 20.49182 0.326 10.87991 77 MET A N 1
ATOM 607 C CA A MET A 1 98 ? 53.42671 49.44274 21.85998 0.674 12.64292 77 MET A CA 1
ATOM 608 C CA B MET A 1 98 ? 53.46169 49.39563 21.87253 0.326 12.73380 77 MET A CA 1
ATOM 609 C C A MET A 1 98 ? 51.98272 49.89224 21.97865 0.674 10.86580 77 MET A C 1
ATOM 610 C C B MET A 1 98 ? 52.13152 50.09095 22.11010 0.326 9.96705 77 MET A C 1
ATOM 611 O O A MET A 1 98 ? 51.38874 50.41157 21.02718 0.674 13.23015 77 MET A O 1
ATOM 612 O O B MET A 1 98 ? 51.77209 51.00454 21.36042 0.326 10.27329 77 MET A O 1
ATOM 621 N N . ARG A 1 99 ? 51.41149 49.66283 23.14863 1.000 10.50669 78 ARG A N 1
ATOM 622 C CA . ARG A 1 99 ? 50.14033 50.25882 23.52863 1.000 10.60583 78 ARG A CA 1
ATOM 623 C C . ARG A 1 99 ? 50.43355 51.16619 24.70431 1.000 10.83019 78 ARG A C 1
ATOM 624 O O . ARG A 1 99 ? 51.09668 50.74965 25.66658 1.000 11.40413 78 ARG A O 1
ATOM 632 N N . ILE A 1 100 ? 50.00632 52.42196 24.59422 1.000 10.41085 79 ILE A N 1
ATOM 633 C CA . ILE A 1 100 ? 50.35194 53.45661 25.56490 1.000 11.76303 79 ILE A CA 1
ATOM 634 C C . ILE A 1 100 ? 49.09655 54.15997 26.06475 1.000 11.35888 79 ILE 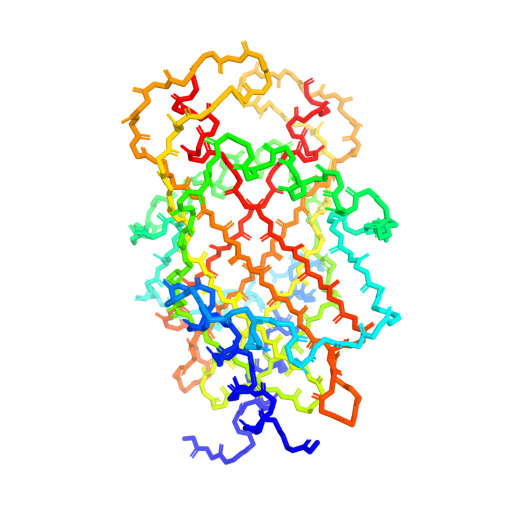A C 1
ATOM 635 O O . ILE A 1 100 ? 48.23213 54.54288 25.27033 1.000 12.92354 79 ILE A O 1
ATOM 640 N N A SER A 1 101 ? 48.99094 54.31681 27.37587 0.689 11.92620 80 SER A N 1
ATOM 641 N N B SER A 1 101 ? 48.99471 54.32024 27.37972 0.311 12.70092 80 SER A N 1
ATOM 642 C CA A SER A 1 101 ? 47.99984 55.19304 27.98200 0.689 13.45729 80 SER A CA 1
ATOM 643 C CA B SER A 1 101 ? 48.00759 55.20539 27.98048 0.311 14.34860 80 SER A CA 1
ATOM 644 C C A SER A 1 101 ? 48.66448 56.55556 28.15486 0.689 13.62239 80 SER A C 1
ATOM 645 C C B SER A 1 101 ? 48.66257 56.56543 28.16445 0.311 13.78969 80 SER A C 1
ATOM 646 O O A SER A 1 101 ? 49.71223 56.65786 28.80080 0.689 14.65396 80 SER A O 1
ATOM 647 O O B SER A 1 101 ? 49.68117 56.68010 28.85420 0.311 14.43995 80 SER A O 1
ATOM 652 N N . VAL A 1 102 ? 48.08286 57.59047 27.54982 1.000 13.83971 81 VAL A N 1
ATOM 653 C CA . VAL A 1 102 ? 48.66095 58.92699 27.53846 1.000 14.36635 81 VAL A CA 1
ATOM 654 C C . VAL A 1 102 ? 47.85751 59.80726 28.48811 1.000 14.82312 81 VAL A C 1
ATOM 655 O O . VAL A 1 102 ? 46.63117 59.84380 28.41083 1.000 17.83578 81 VAL A O 1
ATOM 659 N N . THR A 1 103 ? 48.53963 60.49815 29.39175 1.000 13.49692 82 THR A N 1
ATOM 660 C CA . THR A 1 103 ? 47.87035 61.34609 30.36309 1.000 13.99069 82 THR A CA 1
ATOM 661 C C . THR A 1 103 ? 48.54017 62.71318 30.40543 1.000 12.02477 82 THR A C 1
ATOM 662 O O . THR A 1 103 ? 49.74724 62.84395 30.18529 1.000 12.97729 82 THR A O 1
ATOM 666 N N . ALA A 1 104 ? 47.74808 63.73198 30.70771 1.000 10.91473 83 ALA A N 1
ATOM 667 C CA . ALA A 1 104 ? 48.29026 65.08062 30.75054 1.000 11.73453 83 ALA A CA 1
ATOM 668 C C . ALA A 1 104 ? 47.32674 65.94801 31.52781 1.000 12.42648 83 ALA A C 1
ATOM 669 O O . ALA A 1 104 ? 46.21534 65.53044 31.84285 1.000 14.45521 83 ALA A O 1
ATOM 671 N N . THR A 1 105 ? 47.75256 67.17906 31.78855 1.000 12.96047 84 THR A N 1
ATOM 672 C CA . THR A 1 105 ? 46.86355 68.21611 32.28338 1.000 13.31170 84 THR A CA 1
ATOM 673 C C . THR A 1 105 ? 46.62528 69.21498 31.16211 1.000 12.56714 84 THR A C 1
ATOM 674 O O . THR A 1 105 ? 47.55503 69.58605 30.42697 1.000 13.03379 84 THR A O 1
ATOM 678 N N . HIS A 1 106 ? 45.37988 69.65864 31.03903 1.000 12.64989 85 HIS A N 1
ATOM 679 C CA . HIS A 1 106 ? 45.02701 70.66600 30.04501 1.000 12.24087 85 HIS A CA 1
ATOM 680 C C . HIS A 1 106 ? 45.43162 72.03308 30.58759 1.000 12.28591 85 HIS A C 1
ATOM 681 O O . HIS A 1 106 ? 44.69449 72.68263 31.32932 1.000 13.67569 85 HIS A O 1
ATOM 688 N N . LYS A 1 107 ? 46.64208 72.44750 30.23078 1.000 12.73814 86 LYS A N 1
ATOM 689 C CA . LYS A 1 107 ? 47.27599 73.63423 30.79304 1.000 14.13002 86 LYS A CA 1
ATOM 690 C C . LYS A 1 107 ? 47.39827 74.78155 29.81612 1.000 14.71034 86 LYS A C 1
ATOM 691 O O . LYS A 1 107 ? 47.59303 75.92089 30.25612 1.000 16.13645 86 LYS A O 1
ATOM 697 N N . GLY A 1 108 ? 47.29913 74.51841 28.51849 1.000 14.68051 87 GLY A N 1
ATOM 698 C CA . GLY A 1 108 ? 47.29625 75.56217 27.53086 1.000 15.27326 87 GLY A CA 1
ATOM 699 C C . GLY A 1 108 ? 46.09559 75.42345 26.62880 1.000 15.15544 87 GLY A C 1
ATOM 700 O O . GLY A 1 108 ? 45.34674 74.44655 26.71536 1.000 15.54737 87 GLY A O 1
ATOM 701 N N . PRO A 1 109 ? 45.87096 76.41023 25.75833 1.000 15.17592 88 PRO A N 1
ATOM 702 C CA . PRO A 1 109 ? 44.72490 76.33152 24.84384 1.000 16.39508 88 PRO A CA 1
ATOM 703 C C . PRO A 1 109 ? 44.84280 75.13046 23.92260 1.000 15.43508 88 PRO A C 1
ATOM 704 O O . PRO A 1 109 ? 45.93151 74.76817 23.48004 1.000 16.14869 88 PRO A O 1
ATOM 708 N N . PHE A 1 110 ? 43.70085 74.51432 23.63807 1.000 14.62346 89 PHE A N 1
ATOM 709 C CA . PHE A 1 110 ? 43.61466 73.45657 22.64666 1.000 14.72048 89 PHE A CA 1
ATOM 710 C C . PHE A 1 110 ? 42.43896 73.79299 21.75060 1.000 15.44040 89 PHE A C 1
ATOM 711 O O . PHE A 1 110 ? 41.31926 73.95260 22.24210 1.000 16.11351 89 PHE A O 1
ATOM 719 N N . MET A 1 111 ? 42.69556 73.92930 20.45016 1.000 16.45075 90 MET A N 1
ATOM 720 C CA . MET A 1 111 ? 41.67525 74.36002 19.50691 1.000 18.16805 90 MET A CA 1
ATOM 721 C C . MET A 1 111 ? 40.98258 75.62554 19.98895 1.000 18.01208 90 MET A C 1
ATOM 722 O O . MET A 1 111 ? 39.77241 75.78469 19.84350 1.000 19.50520 90 MET A O 1
ATOM 727 N N . ASP A 1 112 ? 41.76813 76.52768 20.58178 1.000 18.57952 91 ASP A N 1
ATOM 728 C CA . ASP A 1 112 ? 41.30347 77.81234 21.11149 1.000 19.74212 91 ASP A CA 1
ATOM 729 C C . ASP A 1 112 ? 40.38690 77.67298 22.32416 1.000 19.34746 91 ASP A C 1
ATOM 730 O O . ASP A 1 112 ? 39.80176 78.66401 22.77630 1.000 25.37237 91 ASP A O 1
ATOM 735 N N . ILE A 1 113 ? 40.26103 76.48098 22.88212 1.000 18.10016 92 ILE A N 1
ATOM 736 C CA . ILE A 1 113 ? 39.54189 76.28365 24.13043 1.000 20.03709 92 ILE A CA 1
ATOM 737 C C . ILE A 1 113 ? 40.52447 76.51272 25.26706 1.000 18.28551 92 ILE A C 1
ATOM 738 O O . ILE A 1 113 ? 41.59134 75.88329 25.31951 1.000 18.36045 92 ILE A O 1
ATOM 743 N N . ALA A 1 114 ? 40.15907 77.40463 26.17928 1.000 18.08109 93 ALA A N 1
ATOM 744 C CA . ALA A 1 114 ? 41.02606 77.76963 27.28538 1.000 16.26527 93 ALA A CA 1
ATOM 745 C C . ALA A 1 114 ? 41.29335 76.55867 28.17769 1.000 16.44812 93 ALA A C 1
ATOM 746 O O . ALA A 1 114 ? 40.44927 75.67228 28.32002 1.000 16.88767 93 ALA A O 1
ATOM 748 N N . PRO A 1 115 ? 42.45307 76.50799 28.81381 1.000 15.62336 94 PRO A N 1
ATOM 749 C CA . PRO A 1 115 ? 42.78981 75.33402 29.62604 1.000 15.33448 94 PRO A CA 1
ATOM 750 C C . PRO A 1 115 ? 41.82488 75.16974 30.78769 1.000 14.28435 94 PRO A C 1
ATOM 751 O O . PRO A 1 115 ? 41.43928 76.13695 31.45319 1.000 15.24011 94 PRO A O 1
ATOM 755 N N . THR A 1 116 ? 41.45142 73.91976 31.05193 1.000 14.60082 95 THR A N 1
ATOM 756 C CA . THR A 1 116 ? 40.65524 73.61832 32.23248 1.000 14.92168 95 THR A CA 1
ATOM 757 C C . THR A 1 116 ? 41.50964 73.30754 33.44555 1.000 13.05747 95 THR A C 1
ATOM 758 O O . THR A 1 116 ? 40.97368 73.22240 34.55157 1.000 14.02180 95 THR A O 1
ATOM 762 N N . ASN A 1 117 ? 42.79780 73.05665 33.25212 1.000 12.58281 96 ASN A N 1
ATOM 763 C CA . ASN A 1 117 ? 43.69002 72.62711 34.32101 1.000 13.57645 96 ASN A CA 1
ATOM 764 C C . ASN A 1 117 ? 43.29931 71.27807 34.90116 1.000 14.54999 96 ASN A C 1
ATOM 765 O O . ASN A 1 117 ? 43.71512 70.92397 36.00658 1.000 16.61519 96 ASN A O 1
ATOM 770 N N . ARG A 1 118 ? 42.51782 70.51123 34.15614 1.000 14.46166 97 ARG A N 1
ATOM 771 C CA . ARG A 1 118 ? 42.10881 69.18094 34.56847 1.000 14.82874 97 ARG A CA 1
ATOM 772 C C . ARG A 1 118 ? 42.91751 68.13130 33.81355 1.000 14.58502 97 ARG A C 1
ATOM 773 O O . ARG A 1 118 ? 43.42740 68.36460 32.71577 1.000 13.78094 97 ARG A O 1
ATOM 781 N N . THR A 1 119 ? 43.01862 66.95607 34.41624 1.000 15.61715 98 THR A N 1
ATOM 782 C CA . THR A 1 119 ? 43.71623 65.85116 33.78122 1.000 15.55830 98 THR A CA 1
ATOM 783 C C . THR A 1 119 ? 42.86703 65.25203 32.66607 1.000 15.74605 98 THR A C 1
ATOM 784 O O . THR A 1 119 ? 41.63339 65.19247 32.76171 1.000 18.88926 98 THR A O 1
ATOM 788 N N . VAL A 1 120 ? 43.54538 64.83884 31.59143 1.000 14.12435 99 VAL A N 1
ATOM 789 C CA . VAL A 1 120 ? 42.92378 64.22402 30.42892 1.000 15.68382 99 VAL A CA 1
ATOM 790 C C . VAL A 1 120 ? 43.66197 62.93139 30.12309 1.000 15.25048 99 VAL A C 1
ATOM 791 O O . VAL A 1 120 ? 44.79083 62.71325 30.57293 1.000 13.56508 99 VAL A O 1
ATOM 795 N N . THR A 1 121 ? 43.00272 62.06175 29.36553 1.000 15.02508 100 THR A N 1
ATOM 796 C CA . THR A 1 121 ? 43.60897 60.80568 28.94321 1.000 15.12555 100 THR A CA 1
ATOM 797 C C . THR A 1 121 ? 43.30216 60.53616 27.47925 1.000 13.74321 100 THR A C 1
ATOM 798 O O . THR A 1 121 ? 42.24193 60.90177 26.96619 1.000 16.06584 100 THR A O 1
ATOM 802 N N . TRP A 1 122 ? 44.22331 59.84807 26.81458 1.000 12.31681 101 TRP A N 1
ATOM 803 C CA . TRP A 1 122 ? 43.93347 59.27604 25.51461 1.000 13.04450 101 TRP A CA 1
ATOM 804 C C . TRP A 1 122 ? 44.78565 58.02905 25.34824 1.000 11.59224 101 TRP A C 1
ATOM 805 O O . TRP A 1 122 ? 45.59440 57.69942 26.21016 1.000 12.78928 101 TRP A O 1
ATOM 816 N N . HIS A 1 123 ? 44.56232 57.29710 24.25480 1.000 11.10490 102 HIS A N 1
ATOM 817 C CA . HIS A 1 123 ? 45.15362 55.97224 24.09853 1.000 10.19847 102 HIS A CA 1
ATOM 818 C C . HIS A 1 123 ? 45.77210 55.86192 22.73044 1.000 10.31019 102 HIS A C 1
ATOM 819 O O . HIS A 1 123 ? 45.17518 56.28268 21.74019 1.000 12.04158 102 HIS A O 1
ATOM 826 N N A THR A 1 124 ? 46.94782 55.26745 22.68322 0.522 11.36242 103 THR A N 1
ATOM 827 N N B THR A 1 124 ? 46.99144 55.32208 22.65918 0.478 11.37141 103 THR A N 1
ATOM 828 C CA A THR A 1 124 ? 47.63851 55.10713 21.42661 0.522 10.91801 103 THR A CA 1
ATOM 829 C CA B THR A 1 124 ? 47.70617 55.19956 21.39338 0.478 11.20890 103 THR A CA 1
ATOM 830 C C A THR A 1 124 ? 48.15279 53.68701 21.28341 0.522 10.59237 103 THR A C 1
ATOM 831 C C B THR A 1 124 ? 48.33009 53.81585 21.25354 0.478 11.74749 103 THR A C 1
ATOM 832 O O A THR A 1 124 ? 48.36184 52.95720 22.25971 0.522 10.55859 103 THR A O 1
ATOM 833 O O B THR A 1 124 ? 48.85914 53.24424 22.21153 0.478 12.30002 103 THR A O 1
ATOM 840 N N . ALA A 1 125 ? 48.29698 53.30060 20.03164 1.000 9.96105 104 ALA A N 1
ATOM 841 C CA . ALA A 1 125 ? 49.07095 52.14275 19.65045 1.000 10.73401 104 ALA A CA 1
ATOM 842 C C . ALA A 1 1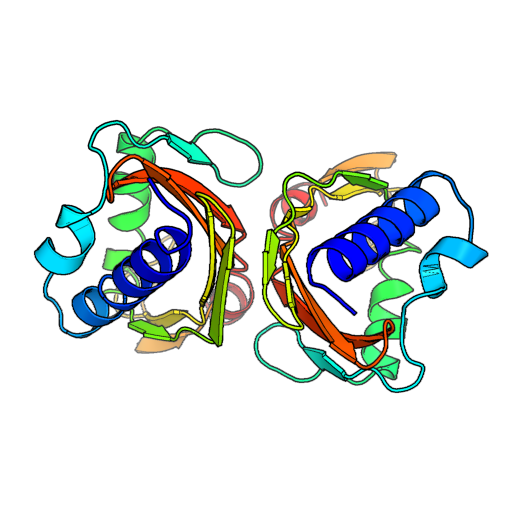25 ? 50.10330 52.63764 18.65286 1.000 13.05159 104 ALA A C 1
ATOM 843 O O . ALA A 1 125 ? 49.75952 53.34707 17.70789 1.000 13.48920 104 ALA A O 1
ATOM 845 N N . GLU A 1 126 ? 51.35740 52.29273 18.88053 1.000 13.27879 105 GLU A N 1
ATOM 846 C CA . GLU A 1 126 ? 52.46094 52.78805 18.08083 1.000 14.42714 105 GLU A CA 1
ATOM 847 C C . GLU A 1 126 ? 53.16284 51.57513 17.49147 1.000 12.71231 105 GLU A C 1
ATOM 848 O O . GLU A 1 126 ? 53.25995 50.53211 18.14367 1.000 17.49190 105 GLU A O 1
ATOM 854 N N . GLU A 1 127 ? 53.63906 51.70133 16.26175 1.000 11.92899 106 GLU A N 1
ATOM 855 C CA . GLU A 1 127 ? 54.47570 50.68154 15.65962 1.000 11.31591 106 GLU A CA 1
ATOM 856 C C . GLU A 1 127 ? 55.71284 51.35303 15.08473 1.000 9.63335 106 GLU A C 1
ATOM 857 O O . GLU A 1 127 ? 55.62529 52.43723 14.49768 1.000 10.99330 106 GLU A O 1
ATOM 863 N N . PHE A 1 128 ? 56.85899 50.71425 15.27275 1.000 10.26413 107 PHE A N 1
ATOM 864 C CA . PHE A 1 128 ? 58.14535 51.24223 14.84465 1.000 9.94491 107 PHE A CA 1
ATOM 865 C C . PHE A 1 128 ? 58.84637 50.19224 14.00209 1.000 10.65858 107 PHE A C 1
ATOM 866 O O . PHE A 1 128 ? 58.87611 49.01272 14.37308 1.000 12.09447 107 PHE A O 1
ATOM 874 N N . ARG A 1 129 ? 59.45566 50.62382 12.89905 1.000 10.27962 108 ARG A N 1
ATOM 875 C CA . ARG A 1 129 ? 60.31163 49.75605 12.10372 1.000 10.46130 108 ARG A CA 1
ATOM 876 C C . ARG A 1 129 ? 61.74477 50.25630 12.23223 1.000 10.53720 108 ARG A C 1
ATOM 877 O O . ARG A 1 129 ? 62.00705 51.46087 12.03898 1.000 11.08537 108 ARG A O 1
ATOM 885 N N . PHE A 1 130 ? 62.65828 49.33496 12.53695 1.000 10.75500 109 PHE A N 1
ATOM 886 C CA . PHE A 1 130 ? 64.06021 49.63500 12.78393 1.000 11.73538 109 PHE A CA 1
ATOM 887 C C . PHE A 1 130 ? 64.96864 49.20261 11.64159 1.000 12.32407 109 PHE A C 1
ATOM 888 O O . PHE A 1 130 ? 64.76450 48.16412 11.01681 1.000 12.26994 109 PHE A O 1
ATOM 896 N N . VAL A 1 131 ? 66.01510 50.00084 11.41875 1.000 12.18629 110 VAL A N 1
ATOM 897 C CA . VAL A 1 131 ? 67.17250 49.60063 10.62716 1.000 14.82807 110 VAL A CA 1
ATOM 898 C C . VAL A 1 131 ? 68.40255 50.01306 11.42185 1.000 14.54307 110 VAL A C 1
ATOM 899 O O . VAL A 1 131 ? 68.52514 51.17640 11.81652 1.000 15.80134 110 VAL A O 1
ATOM 903 N N . ASP A 1 132 ? 69.29991 49.06458 11.67622 1.000 16.35253 111 ASP A N 1
ATOM 904 C CA . ASP A 1 132 ? 70.56792 49.37107 12.35248 1.000 18.31866 111 ASP A CA 1
ATOM 905 C C . ASP A 1 132 ? 70.34843 50.11052 13.66861 1.000 17.73845 111 ASP A C 1
ATOM 906 O O . ASP A 1 132 ? 71.05317 51.06891 13.99017 1.000 19.55650 111 ASP A O 1
ATOM 911 N N . GLY A 1 133 ? 69.33561 49.69279 14.41566 1.000 15.63679 112 GLY A N 1
ATOM 912 C CA . GLY A 1 133 ? 69.09346 50.25687 15.72855 1.000 15.34424 112 GLY A CA 1
ATOM 913 C C . GLY A 1 133 ? 68.37018 51.58723 15.76214 1.000 15.44344 112 GLY A C 1
ATOM 914 O O . GLY A 1 133 ? 68.23405 52.15922 16.85145 1.000 16.57817 112 GLY A O 1
ATOM 915 N N . LYS A 1 134 ? 67.89692 52.09731 14.61661 1.000 14.50704 113 LYS A N 1
ATOM 916 C CA . LYS A 1 134 ? 67.22181 53.38680 14.52197 1.000 14.35743 113 LYS A CA 1
ATOM 917 C C . LYS A 1 134 ? 65.83805 53.19944 13.92255 1.000 12.82829 113 LYS A C 1
ATOM 918 O O . LYS A 1 134 ? 65.65723 52.40240 12.99288 1.000 13.16594 113 LYS A O 1
ATOM 924 N N . VAL A 1 135 ? 64.86739 53.95137 14.44431 1.000 12.74632 114 VAL A N 1
ATOM 925 C CA . VAL A 1 135 ? 63.51291 53.92916 13.89524 1.000 11.88999 114 VAL A CA 1
ATOM 926 C C . VAL A 1 135 ? 63.49841 54.70186 12.58722 1.000 11.93215 114 VAL A C 1
ATOM 927 O O . VAL A 1 135 ? 63.78386 55.90301 12.57201 1.000 14.51760 114 VAL A O 1
ATOM 931 N N . VAL A 1 136 ? 63.14298 54.02632 11.49445 1.000 11.80648 115 VAL A N 1
ATOM 932 C CA . VAL A 1 136 ? 63.07543 54.65101 10.17689 1.000 12.72970 115 VAL A CA 1
ATOM 933 C C . VAL A 1 136 ? 61.64680 54.81800 9.70197 1.000 12.09796 115 VAL A C 1
ATOM 934 O O . VAL A 1 136 ? 61.41866 55.54388 8.71277 1.000 12.66528 115 VAL A O 1
ATOM 938 N N . GLU A 1 137 ? 60.67673 54.17740 10.37253 1.000 10.96697 116 GLU A N 1
ATOM 939 C CA . GLU A 1 137 ? 59.29570 54.25114 9.95010 1.000 10.86309 116 GLU A CA 1
ATOM 940 C C . GLU A 1 137 ? 58.41383 54.02960 11.17015 1.000 9.99410 116 GLU A C 1
ATOM 941 O O . GLU A 1 137 ? 58.76501 53.24435 12.04987 1.000 10.79176 116 GLU A O 1
ATOM 947 N N . HIS A 1 138 ? 57.28476 54.73295 11.22553 1.000 10.15241 117 HIS A N 1
ATOM 948 C CA . HIS A 1 138 ? 56.46862 54.76138 12.42198 1.000 9.86799 117 HIS A CA 1
ATOM 949 C C . HIS A 1 138 ? 55.01990 54.88096 11.99103 1.000 9.65959 117 HIS A C 1
ATOM 950 O O . HIS A 1 138 ? 54.70879 55.60297 11.04207 1.000 11.00662 117 HIS A O 1
ATOM 957 N N . TRP A 1 139 ? 54.15122 54.15140 12.67466 1.000 10.02101 118 TRP A N 1
ATOM 958 C CA . TRP A 1 139 ? 52.71430 54.17277 12.44765 1.000 9.75807 118 TRP A CA 1
ATOM 959 C C . TRP A 1 139 ? 52.01828 54.37474 13.77981 1.000 10.95877 118 TRP A C 1
ATOM 960 O O . TRP A 1 139 ? 52.45168 53.82180 14.79583 1.000 11.50012 118 TRP A O 1
ATOM 971 N N . ASP A 1 140 ? 50.92107 55.12528 13.78136 1.000 10.13058 119 ASP A N 1
ATOM 972 C CA . ASP A 1 140 ? 50.14970 55.22100 14.99849 1.000 11.34299 119 ASP A CA 1
ATOM 973 C C . ASP A 1 140 ? 48.67580 54.95080 14.73484 1.000 10.41235 119 ASP A C 1
ATOM 974 O O . ASP A 1 140 ? 48.17104 55.07932 13.61185 1.000 12.01604 119 ASP A O 1
ATOM 979 N N . VAL A 1 141 ? 47.98690 54.53598 15.78793 1.000 10.43989 120 VAL A N 1
ATOM 980 C CA . VAL A 1 141 ? 46.52654 54.51450 15.85640 1.000 10.34461 120 VAL A CA 1
ATOM 981 C C . VAL A 1 141 ? 46.20479 55.19921 17.16740 1.000 10.88431 120 VAL A C 1
ATOM 982 O O . VAL A 1 141 ? 46.62878 54.72411 18.22376 1.000 11.89947 120 VAL A O 1
ATOM 986 N N . ILE A 1 142 ? 45.51632 56.32981 17.11377 1.000 11.11883 121 ILE A N 1
ATOM 987 C CA . ILE A 1 142 ? 45.27968 57.13664 18.30780 1.000 12.12998 121 ILE A CA 1
ATOM 988 C C . ILE A 1 142 ? 43.78873 57.29864 18.53731 1.000 11.79032 121 ILE A C 1
ATOM 989 O O . ILE A 1 142 ? 43.05971 57.71149 17.63216 1.000 12.64733 121 ILE A O 1
ATOM 994 N N . ASN A 1 143 ? 43.34451 57.00353 19.75531 1.000 11.75056 122 ASN A N 1
ATOM 995 C CA . ASN A 1 143 ? 41.97200 57.25782 20.17458 1.000 11.01015 122 ASN A CA 1
ATOM 996 C C . ASN A 1 143 ? 41.99792 58.47987 21.09050 1.000 12.23058 122 ASN A C 1
ATOM 997 O O . ASN A 1 143 ? 42.35045 58.37939 22.27531 1.000 11.83502 122 ASN A O 1
ATOM 1002 N N . TYR A 1 144 ? 41.64576 59.63331 20.53029 1.000 13.11749 123 TYR A N 1
ATOM 1003 C CA . TYR A 1 144 ? 41.60362 60.88045 21.28191 1.000 13.34854 123 TYR A CA 1
ATOM 1004 C C . TYR A 1 144 ? 40.25677 61.13667 21.93079 1.000 15.99948 123 TYR A C 1
ATOM 1005 O O . TYR A 1 144 ? 40.09509 62.15476 22.61603 1.000 17.61459 123 TYR A O 1
ATOM 1014 N N . MET A 1 145 ? 39.26463 60.28948 21.67331 1.000 17.56228 124 MET A N 1
ATOM 1015 C CA . MET A 1 145 ? 37.91395 60.58617 22.14498 1.000 19.62839 124 MET A CA 1
ATOM 1016 C C . MET A 1 145 ? 37.80119 60.80463 23.64876 1.000 19.99692 124 MET A C 1
ATOM 1017 O O . MET A 1 145 ? 37.02923 61.69318 24.04955 1.000 19.41510 124 MET A O 1
ATOM 1022 N N . PRO A 1 146 ? 38.51641 60.08448 24.52442 1.000 18.19197 125 PRO A N 1
ATOM 1023 C CA . PRO A 1 146 ? 38.34151 60.35201 25.96241 1.000 18.22309 125 PRO A CA 1
ATOM 1024 C C . PRO A 1 146 ? 38.78183 61.74589 26.33959 1.000 19.27150 125 PRO A C 1
ATOM 1025 O O . PRO A 1 146 ? 38.25246 62.32921 27.29196 1.000 22.50319 125 PRO A O 1
ATOM 1029 N N . MET A 1 147 ? 39.73628 62.30062 25.59891 1.000 18.51973 126 MET A N 1
ATOM 1030 C CA . MET A 1 147 ? 40.15932 63.67669 25.83193 1.000 17.99386 126 MET A CA 1
ATOM 1031 C C . MET A 1 147 ? 39.16045 64.68286 25.24839 1.000 18.74863 126 MET A C 1
ATOM 1032 O O . MET A 1 147 ? 38.83128 65.68791 25.89649 1.000 21.63656 126 MET A O 1
ATOM 1037 N N . LEU A 1 148 ? 38.66583 64.43055 24.02963 1.000 18.59614 127 LEU A N 1
ATOM 1038 C CA . LEU A 1 148 ? 37.76089 65.37773 23.38284 1.000 20.67838 127 LEU A CA 1
ATOM 1039 C C . LEU A 1 148 ? 36.47431 65.54184 24.17334 1.000 25.07314 127 LEU A C 1
ATOM 1040 O O . LEU A 1 148 ? 35.89550 66.63389 24.19273 1.000 27.26481 127 LEU A O 1
ATOM 1045 N N . ARG A 1 149 ? 36.03946 64.48769 24.86896 1.000 27.91688 128 ARG A N 1
ATOM 1046 C CA . ARG A 1 149 ? 34.86108 64.58016 25.72105 1.000 34.35762 128 ARG A CA 1
ATOM 1047 C C . ARG A 1 149 ? 35.05674 65.52625 26.89981 1.000 34.97215 128 ARG A C 1
ATOM 1048 O O . ARG A 1 149 ? 34.06416 66.01168 27.45317 1.000 35.95982 128 ARG A O 1
ATOM 1056 N N . GLU A 1 150 ? 36.30161 65.79750 27.29877 1.000 35.47518 129 GLU A N 1
ATOM 1057 C CA . GLU A 1 150 ? 36.59688 66.66710 28.43386 1.000 36.17166 129 GLU A CA 1
ATOM 1058 C C . GLU A 1 150 ? 36.82473 68.12093 28.03976 1.000 36.85905 129 GLU A C 1
ATOM 1059 O O . GLU A 1 150 ? 36.97661 68.96728 28.92849 1.000 37.41545 129 GLU A O 1
ATOM 1065 N N . LEU A 1 151 ? 36.86034 68.43542 26.74902 1.000 36.23340 130 LEU A N 1
ATOM 1066 C CA . LEU A 1 151 ? 37.03633 69.81731 26.31240 1.000 37.96675 130 LEU A CA 1
ATOM 1067 C C . LEU A 1 151 ? 35.78136 70.64153 26.58376 1.000 39.87580 130 LEU A C 1
ATOM 1068 O O . LEU A 1 151 ? 34.66325 70.18042 26.35441 1.000 42.22867 130 LEU A O 1
ATOM 1073 N N . SER B 1 19 ? 52.80084 25.01026 24.86523 1.000 25.65135 -2 SER B N 1
ATOM 1074 C CA . SER B 1 19 ? 53.46320 25.94548 23.94250 1.000 24.10715 -2 SER B CA 1
ATOM 1075 C C . SER B 1 19 ? 54.92525 25.57721 23.65544 1.000 17.64696 -2 SER B C 1
ATOM 1076 O O . SER B 1 19 ? 55.53537 24.81368 24.38012 1.000 17.82828 -2 SER B O 1
ATOM 1079 N N . HIS B 1 20 ? 55.46839 26.14917 22.58664 1.000 12.98232 -1 HIS B N 1
ATOM 1080 C CA . HIS B 1 20 ? 56.83948 25.92663 22.15912 1.000 11.32058 -1 HIS B CA 1
ATOM 1081 C C . HIS B 1 20 ? 57.26998 27.15105 21.36522 1.000 10.38627 -1 HIS B C 1
ATOM 1082 O O . HIS B 1 20 ? 56.50127 28.10136 21.18615 1.000 11.46516 -1 HIS B O 1
ATOM 1089 N N . MET B 1 21 ? 58.50023 27.11490 20.86638 1.000 10.49126 0 MET B N 1
ATOM 1090 C CA . MET B 1 21 ? 59.07932 28.28581 20.23738 1.000 10.98178 0 MET B CA 1
ATOM 1091 C C . MET B 1 21 ? 58.37194 28.70780 18.96102 1.000 10.27217 0 MET B C 1
ATOM 1092 O O . MET B 1 21 ? 58.51149 29.87497 18.56464 1.000 12.13713 0 MET B O 1
ATOM 1097 N N . LEU B 1 22 ? 57.60023 27.83222 18.31892 1.000 10.39341 1 LEU B N 1
ATOM 1098 C CA . LEU B 1 22 ? 56.85666 28.19805 17.12208 1.000 10.65589 1 LEU B CA 1
ATOM 1099 C C . LEU B 1 22 ? 55.39131 28.46882 17.40544 1.000 10.49149 1 LEU B C 1
ATOM 1100 O O . LEU B 1 22 ? 54.61382 28.64501 16.47088 1.000 11.81192 1 LEU B O 1
ATOM 1105 N N . THR B 1 23 ? 55.01411 28.56814 18.67265 1.000 10.83125 2 THR B N 1
ATOM 1106 C CA . THR B 1 23 ? 53.63360 28.88785 19.00787 1.000 11.23871 2 THR B CA 1
ATOM 1107 C C . THR B 1 23 ? 53.23451 30.27772 18.52125 1.000 10.66938 2 THR B C 1
ATOM 1108 O O . THR B 1 23 ? 52.11872 30.47788 18.04693 1.000 10.93012 2 THR B O 1
ATOM 1112 N N . ALA B 1 24 ? 54.13395 31.25378 18.64790 1.000 10.75775 3 ALA B N 1
ATOM 1113 C CA . ALA B 1 24 ? 53.82204 32.60161 18.17750 1.000 11.36594 3 ALA B CA 1
ATOM 1114 C C . ALA B 1 24 ? 53.45990 32.59234 16.69435 1.000 10.36045 3 ALA B C 1
ATOM 1115 O O . ALA B 1 24 ? 52.50383 33.26271 16.27914 1.000 11.12426 3 ALA B O 1
ATOM 1117 N N . ALA B 1 25 ? 54.22361 31.85695 15.87540 1.000 10.73657 4 ALA B N 1
ATOM 1118 C CA . ALA B 1 25 ? 53.89201 31.75236 14.45497 1.000 10.39282 4 ALA B CA 1
ATOM 1119 C C . ALA B 1 25 ? 52.51322 31.13187 14.26261 1.000 10.24330 4 ALA B C 1
ATOM 1120 O O . ALA B 1 25 ? 51.75619 31.53871 13.37504 1.000 11.07161 4 ALA B O 1
ATOM 1122 N N . ASP B 1 26 ? 52.17245 30.13386 15.08106 1.000 10.34719 5 ASP B N 1
ATOM 1123 C CA . ASP B 1 26 ? 50.84769 29.53999 14.98751 1.000 10.80463 5 ASP B CA 1
ATOM 1124 C C . ASP B 1 26 ? 49.75697 30.53610 15.37889 1.000 10.31866 5 ASP B C 1
ATOM 1125 O O . ASP B 1 26 ? 48.71047 30.59506 14.73544 1.000 10.25646 5 ASP B O 1
ATOM 1130 N N . ASN B 1 27 ? 49.96692 31.29355 16.45051 1.000 9.72999 6 ASN B N 1
ATOM 1131 C CA . ASN B 1 27 ? 48.99199 32.30769 16.85396 1.000 9.22624 6 ASN B CA 1
ATOM 1132 C C . ASN B 1 27 ? 48.79800 33.34873 15.75841 1.000 10.60291 6 ASN B C 1
ATOM 1133 O O . ASN B 1 27 ? 47.66862 33.77258 15.48354 1.000 10.49886 6 ASN B O 1
ATOM 1138 N N . LYS B 1 28 ? 49.88776 33.77053 15.12267 1.000 10.18287 7 LYS B N 1
ATOM 1139 C CA . LYS B 1 28 ? 49.77408 34.71993 14.01752 1.000 10.42612 7 LYS B CA 1
ATOM 1140 C C . LYS B 1 28 ? 48.92054 34.14400 12.89635 1.000 10.58824 7 LYS B C 1
ATOM 1141 O O . LYS B 1 28 ? 48.03110 34.81764 12.35373 1.000 11.43998 7 LYS B O 1
ATOM 1147 N N . LYS B 1 29 ? 49.18361 32.88525 12.53411 1.000 11.46255 8 LYS B N 1
ATOM 1148 C CA . LYS B 1 29 ? 48.38887 32.22301 11.50316 1.000 13.04207 8 LYS B CA 1
ATOM 1149 C C . LYS B 1 29 ? 46.91372 32.22482 11.86080 1.000 10.96393 8 LYS B C 1
ATOM 1150 O O . LYS B 1 29 ? 46.06285 32.46859 11.00602 1.000 12.32824 8 LYS B O 1
ATOM 1156 N N . ARG B 1 30 ? 46.59685 31.92756 13.12043 1.000 11.35776 9 ARG B N 1
ATOM 1157 C CA . ARG B 1 30 ? 45.20809 31.89235 13.55913 1.000 12.55425 9 ARG B CA 1
ATOM 1158 C C . ARG B 1 30 ? 44.54417 33.26500 13.45259 1.000 10.38833 9 ARG B C 1
ATOM 1159 O O . ARG B 1 30 ? 43.37439 33.36638 13.06876 1.000 11.91879 9 ARG B O 1
ATOM 1167 N N . CYS B 1 31 ? 45.26915 34.33495 13.80545 1.000 10.81978 10 CYS B N 1
ATOM 1168 C CA . CYS B 1 31 ? 44.70925 35.68388 13.67970 1.000 10.61682 10 CYS B CA 1
ATOM 1169 C C . CYS B 1 31 ? 44.40117 36.01778 12.23120 1.000 10.06703 10 CYS B C 1
ATOM 1170 O O . CYS B 1 31 ? 43.34836 36.60515 11.92813 1.000 10.80876 10 CYS B O 1
ATOM 1173 N N . LEU B 1 32 ? 45.32460 35.69678 11.33133 1.000 9.86585 11 LEU B N 1
ATOM 1174 C CA . LEU B 1 32 ? 45.07362 35.96645 9.91969 1.000 10.94580 11 LEU B CA 1
ATOM 1175 C C . LEU B 1 32 ? 43.92591 35.12203 9.38443 1.000 11.21856 11 LEU B C 1
ATOM 1176 O O . LEU B 1 32 ? 43.12953 35.60336 8.56976 1.000 11.52214 11 LEU B O 1
ATOM 1181 N N . GLU B 1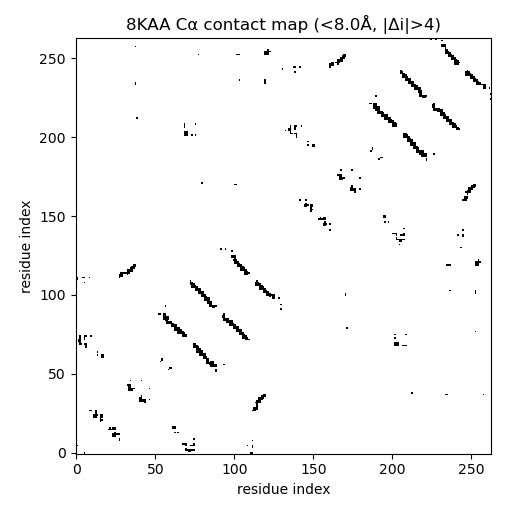 33 ? 43.81215 33.86831 9.84494 1.000 11.57901 12 GLU B N 1
ATOM 1182 C CA . GLU B 1 33 ? 42.69348 33.01637 9.44015 1.000 12.77968 12 GLU B CA 1
ATOM 1183 C C . GLU B 1 33 ? 41.37911 33.60872 9.91237 1.000 11.47385 12 GLU B C 1
ATOM 1184 O O . GLU B 1 33 ? 40.38251 33.57294 9.18328 1.000 11.76326 12 GLU B O 1
ATOM 1190 N N A MET B 1 34 ? 41.37048 34.16340 11.12726 0.428 11.58461 13 MET B N 1
ATOM 1191 N N B MET B 1 34 ? 41.35600 34.19595 11.11289 0.572 11.37301 13 MET B N 1
ATOM 1192 C CA A MET B 1 34 ? 40.17281 34.79646 11.67323 0.428 11.88889 13 MET B CA 1
ATOM 1193 C CA B MET B 1 34 ? 40.09998 34.76390 11.60680 0.572 10.87109 13 MET B CA 1
ATOM 1194 C C A MET B 1 34 ? 39.71101 35.95270 10.79272 0.428 10.14526 13 MET B C 1
ATOM 1195 C C B MET B 1 34 ? 39.68026 35.99216 10.80992 0.572 9.92927 13 MET B C 1
ATOM 1196 O O A MET B 1 34 ? 38.52857 36.06152 10.45362 0.428 9.15521 13 MET B O 1
ATOM 1197 O O B MET B 1 34 ? 38.48784 36.19724 10.56455 0.572 11.96129 13 MET B O 1
ATOM 1206 N N . VAL B 1 35 ? 40.64458 36.82253 10.40689 1.000 10.18587 14 VAL B N 1
ATOM 1207 C CA . VAL B 1 35 ? 40.31517 37.95717 9.55171 1.000 11.63712 14 VAL B CA 1
ATOM 1208 C C . VAL B 1 35 ? 39.77953 37.46863 8.21332 1.000 9.89485 14 VAL B C 1
ATOM 1209 O O . VAL B 1 35 ? 38.76809 37.97461 7.70096 1.000 10.15597 14 VAL B O 1
ATOM 1213 N N . ASP B 1 36 ? 40.44966 36.47738 7.61745 1.000 10.52849 15 ASP B N 1
ATOM 1214 C CA . ASP B 1 36 ? 39.98607 35.98295 6.32810 1.000 10.89525 15 ASP B CA 1
ATOM 1215 C C . ASP B 1 36 ? 38.59870 35.37589 6.44567 1.000 8.13739 15 ASP B C 1
ATOM 1216 O O . ASP B 1 36 ? 37.76587 35.52571 5.54514 1.000 10.05589 15 ASP B O 1
ATOM 1221 N N . ALA B 1 37 ? 38.34282 34.65328 7.53618 1.000 9.44186 16 ALA B N 1
ATOM 1222 C CA . ALA B 1 37 ? 37.00722 34.10337 7.74806 1.000 9.49450 16 ALA B CA 1
ATOM 1223 C C . ALA B 1 37 ? 35.97008 35.20467 7.85840 1.000 8.93446 16 ALA B C 1
ATOM 1224 O O . ALA B 1 37 ? 34.87506 35.08251 7.29239 1.000 9.74815 16 ALA B O 1
ATOM 1226 N N . TRP B 1 38 ? 36.29378 36.28946 8.57364 1.000 9.02961 17 TRP B N 1
ATOM 1227 C CA . TRP B 1 38 ? 35.35749 37.39542 8.68553 1.000 9.93987 17 TRP B CA 1
ATOM 1228 C C . TRP B 1 38 ? 34.99945 37.91669 7.30166 1.000 9.42576 17 TRP B C 1
ATOM 1229 O O . TRP B 1 38 ? 33.81889 38.05271 6.96607 1.000 10.88955 17 TRP B O 1
ATOM 1240 N N . ASN B 1 39 ? 36.01338 38.16777 6.47215 1.000 10.12465 18 ASN B N 1
ATOM 1241 C CA . ASN B 1 39 ? 35.76396 38.82409 5.20679 1.000 11.33903 18 ASN B CA 1
ATOM 1242 C C . ASN B 1 39 ? 34.96748 37.94086 4.26943 1.000 12.70767 18 ASN B C 1
ATOM 1243 O O . ASN B 1 39 ? 34.20760 38.45678 3.44346 1.000 14.90477 18 ASN B O 1
ATOM 1248 N N . ARG B 1 40 ? 35.10108 36.62463 4.38560 1.000 11.07495 19 ARG B N 1
ATOM 1249 C CA . ARG B 1 40 ? 34.35800 35.71650 3.52363 1.000 12.50057 19 ARG B CA 1
ATOM 1250 C C . ARG B 1 40 ? 33.00699 35.34200 4.10919 1.000 11.62085 19 ARG B C 1
ATOM 1251 O O . ARG B 1 40 ? 32.26218 34.58980 3.48212 1.000 14.43561 19 ARG B O 1
ATOM 1259 N N . GLY B 1 41 ? 32.65525 35.88110 5.26882 1.000 10.16171 20 GLY B N 1
ATOM 1260 C CA . GLY B 1 41 ? 31.34813 35.69232 5.83766 1.000 10.94575 20 GLY B CA 1
ATOM 1261 C C . GLY B 1 41 ? 31.18615 34.41057 6.61481 1.000 12.27570 20 GLY B C 1
ATOM 1262 O O . GLY B 1 41 ? 30.05520 33.99962 6.87105 1.000 14.40867 20 GLY B O 1
ATOM 1263 N N . GLU B 1 42 ? 32.27469 33.784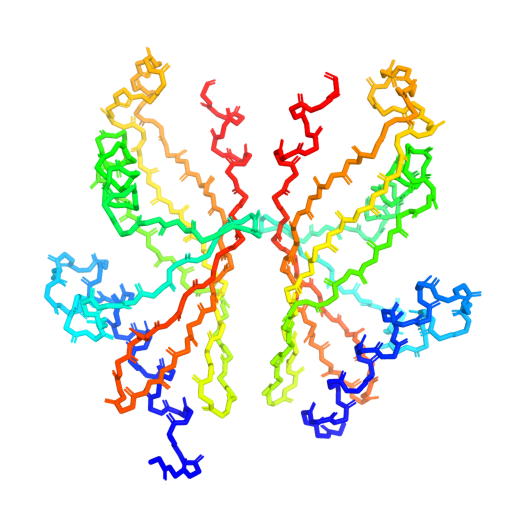86 7.04257 1.000 11.13134 21 GLU B N 1
ATOM 1264 C CA . GLU B 1 42 ? 32.21623 32.52148 7.76870 1.000 11.96811 21 GLU B CA 1
ATOM 1265 C C . GLU B 1 42 ? 32.44151 32.80511 9.24592 1.000 11.33497 21 GLU B C 1
ATOM 1266 O O . GLU B 1 42 ? 33.57754 32.80186 9.73793 1.000 10.63587 21 GLU B O 1
ATOM 1272 N N . LEU B 1 43 ? 31.35012 33.06989 9.95956 1.000 10.69136 22 LEU B N 1
ATOM 1273 C CA . LEU B 1 43 ? 31.46313 33.50905 11.34340 1.000 11.24393 22 LEU B CA 1
ATOM 1274 C C . LEU B 1 43 ? 32.18568 32.48085 12.21467 1.000 11.96371 22 LEU B C 1
ATOM 1275 O O . LEU B 1 43 ? 32.95058 32.85067 13.11239 1.000 11.00282 22 LEU B O 1
ATOM 1280 N N . GLY B 1 44 ? 31.95349 31.18484 11.97954 1.000 10.57342 23 GLY B N 1
ATOM 1281 C CA . GLY B 1 44 ? 32.58486 30.15960 12.78179 1.000 10.47053 23 GLY B CA 1
ATOM 1282 C C . GLY B 1 44 ? 34.09208 30.11133 12.63572 1.000 9.97252 23 GLY B C 1
ATOM 1283 O O . GLY B 1 44 ? 34.77784 29.61331 13.53459 1.000 11.99203 23 GLY B O 1
ATOM 1284 N N . GLY B 1 45 ? 34.64179 30.60993 11.52720 1.000 10.18879 24 GLY B N 1
ATOM 1285 C CA . GLY B 1 45 ? 36.08530 30.72112 11.39927 1.000 11.10775 24 GLY B CA 1
ATOM 1286 C C . GLY B 1 45 ? 36.67588 31.83711 12.22064 1.000 11.53631 24 GLY B C 1
ATOM 1287 O O . GLY B 1 45 ? 37.89849 31.90474 12.38140 1.000 12.21318 24 GLY B O 1
ATOM 1288 N N . VAL B 1 46 ? 35.83816 32.74692 12.69724 1.000 11.10622 25 VAL B N 1
ATOM 1289 C CA . VAL B 1 46 ? 36.25784 33.74742 13.66157 1.000 12.99855 25 VAL B CA 1
ATOM 1290 C C . VAL B 1 46 ? 36.09009 33.21996 15.07660 1.000 13.30696 25 VAL B C 1
ATOM 1291 O O . VAL B 1 46 ? 37.03774 33.19103 15.87492 1.000 16.34496 25 VAL B O 1
ATOM 1295 N N . THR B 1 47 ? 34.88298 32.76518 15.40950 1.000 12.17034 26 THR B N 1
ATOM 1296 C CA . THR B 1 47 ? 34.56352 32.48733 16.80324 1.000 12.56603 26 THR B CA 1
ATOM 1297 C C . THR B 1 47 ? 35.26847 31.23790 17.33398 1.000 13.31526 26 THR B C 1
ATOM 1298 O O . THR B 1 47 ? 35.44397 31.11759 18.55287 1.000 14.13179 26 THR B O 1
ATOM 1302 N N . ALA B 1 48 ? 35.68799 30.30937 16.45552 1.000 13.94447 27 ALA B N 1
ATOM 1303 C CA . ALA B 1 48 ? 36.24406 29.04137 16.92204 1.000 15.90693 27 ALA B CA 1
ATOM 1304 C C . ALA B 1 48 ? 37.44128 29.26325 17.81602 1.000 16.56483 27 ALA B C 1
ATOM 1305 O O . ALA B 1 48 ? 37.72259 28.44364 18.70213 1.000 18.92993 27 ALA B O 1
ATOM 1307 N N . HIS B 1 49 ? 38.16686 30.35508 17.60282 1.000 14.77883 28 HIS B N 1
ATOM 1308 C CA . HIS B 1 49 ? 39.43756 30.54406 18.27295 1.000 15.47034 28 HIS B CA 1
ATOM 1309 C C . HIS B 1 49 ? 39.36551 31.53561 19.41473 1.000 15.52187 28 HIS B C 1
ATOM 1310 O O . HIS B 1 49 ? 40.40004 31.98376 19.89153 1.000 15.80089 28 HIS B O 1
ATOM 1317 N N . TRP B 1 50 ? 38.17306 31.85758 19.88755 1.000 14.83706 29 TRP B N 1
ATOM 1318 C CA . TRP B 1 50 ? 38.00429 32.72819 21.04190 1.000 13.72055 29 TRP B CA 1
ATOM 1319 C C . TRP B 1 50 ? 37.50632 31.92439 22.23639 1.000 13.19306 29 TRP B C 1
ATOM 1320 O O . TRP B 1 50 ? 36.59129 31.11339 22.09891 1.000 16.15870 29 TRP B O 1
ATOM 1331 N N . SER B 1 51 ? 38.09541 32.16170 23.40499 1.000 13.04390 30 SER B N 1
ATOM 1332 C CA . SER B 1 51 ? 37.57913 31.58276 24.63727 1.000 14.66257 30 SER B CA 1
ATOM 1333 C C . SER B 1 51 ? 36.22942 32.20389 24.99207 1.000 14.97600 30 SER B C 1
ATOM 1334 O O . SER B 1 51 ? 36.05403 33.42056 24.86977 1.000 15.93138 30 SER B O 1
ATOM 1337 N N . PRO B 1 52 ? 35.27610 31.40675 25.49293 1.000 17.78976 31 PRO B N 1
ATOM 1338 C CA . PRO B 1 52 ? 34.01896 31.99027 26.00097 1.000 19.63198 31 PRO B CA 1
ATOM 1339 C C . PRO B 1 52 ? 34.23778 32.88934 27.19879 1.000 18.68334 31 PRO B C 1
ATOM 1340 O O . PRO B 1 52 ? 33.37835 33.74238 27.50312 1.000 21.76915 31 PRO B O 1
ATOM 1344 N N . ASP B 1 53 ? 35.36017 32.72507 27.89091 1.000 17.05634 32 ASP B N 1
ATOM 1345 C CA . ASP B 1 53 ? 35.70269 33.55699 29.03244 1.000 16.18334 32 ASP B CA 1
ATOM 1346 C C . ASP B 1 53 ? 36.78954 34.57275 28.70802 1.000 15.05468 32 ASP B C 1
ATOM 1347 O O . ASP B 1 53 ? 37.48451 35.04688 29.60802 1.000 13.49832 32 ASP B O 1
ATOM 1352 N N . VAL B 1 54 ? 36.92665 34.93958 27.44586 1.000 12.89954 33 VAL B N 1
ATOM 1353 C CA . VAL B 1 54 ? 37.83758 36.00674 27.07324 1.000 11.45070 33 VAL B CA 1
ATOM 1354 C C . VAL B 1 54 ? 37.56673 37.24864 27.91503 1.000 10.43215 33 VAL B C 1
ATOM 1355 O O . VAL B 1 54 ? 36.41801 37.54972 28.25419 1.000 12.47959 33 VAL B O 1
ATOM 1359 N N . VAL B 1 55 ? 38.62396 37.97889 28.24041 1.000 9.35093 34 VAL B N 1
ATOM 1360 C CA . VAL B 1 55 ? 38.54813 39.29608 28.86601 1.000 9.37439 34 VAL B CA 1
ATOM 1361 C C . VAL B 1 55 ? 38.90443 40.33855 27.81408 1.000 9.27076 34 VAL B C 1
ATOM 1362 O O . VAL B 1 55 ? 39.99527 40.28615 27.23023 1.000 10.33576 34 VAL B O 1
ATOM 1366 N N . HIS B 1 56 ? 37.99777 41.28056 27.56765 1.000 9.15182 35 HIS B N 1
ATOM 1367 C CA . HIS B 1 56 ? 38.20103 42.37774 26.62859 1.000 9.17251 35 HIS B CA 1
ATOM 1368 C C . HIS B 1 56 ? 38.56161 43.64615 27.37735 1.000 8.96308 35 HIS B C 1
ATOM 1369 O O . HIS B 1 56 ? 37.96140 43.95674 28.40959 1.000 10.43649 35 HIS B O 1
ATOM 1376 N N . HIS B 1 57 ? 39.50958 44.39234 26.81282 1.000 10.05264 36 HIS B N 1
ATOM 1377 C CA . HIS B 1 57 ? 39.90420 45.69088 27.33690 1.000 10.08662 36 HIS B CA 1
ATOM 1378 C C . HIS B 1 57 ? 39.80669 46.74186 26.24342 1.000 10.88407 36 HIS B C 1
ATOM 1379 O O . HIS B 1 57 ? 40.27288 46.52106 25.11741 1.000 11.77285 36 HIS B O 1
ATOM 1386 N N . SER B 1 58 ? 39.29567 47.92083 26.60570 1.000 11.11380 37 SER B N 1
ATOM 1387 C CA . SER B 1 58 ? 39.22377 49.04103 25.67297 1.000 13.66755 37 SER B CA 1
ATOM 1388 C C . SER B 1 58 ? 39.24800 50.30778 26.51851 1.000 14.41460 37 SER B C 1
ATOM 1389 O O . SER B 1 58 ? 38.53032 50.38389 27.51536 1.000 14.72719 37 SER B O 1
ATOM 1392 N N . GLU B 1 59 ? 40.09801 51.27382 26.15838 1.000 15.19549 38 GLU B N 1
ATOM 1393 C CA . GLU B 1 59 ? 40.21377 52.53615 26.90839 1.000 15.37070 38 GLU B CA 1
ATOM 1394 C C . GLU B 1 59 ? 40.54791 52.30016 28.37907 1.000 16.90123 38 GLU B C 1
ATOM 1395 O O . GLU B 1 59 ? 40.04584 52.99288 29.27072 1.000 18.68671 38 GLU B O 1
ATOM 1401 N N . GLU B 1 60 ? 41.38982 51.29650 28.63814 1.000 19.39130 39 GLU B N 1
ATOM 1402 C CA . GLU B 1 60 ? 41.84935 50.99421 29.99122 1.000 20.05274 39 GLU B CA 1
ATOM 1403 C C . GLU B 1 60 ? 40.71209 50.60892 30.92788 1.000 19.16225 39 GLU B C 1
ATOM 1404 O O . GLU B 1 60 ? 40.78006 50.83914 32.13660 1.000 21.27769 39 GLU B O 1
ATOM 1410 N N . ARG B 1 61 ? 39.65999 50.00662 30.39871 1.000 15.53598 40 ARG B N 1
ATOM 1411 C CA . ARG B 1 61 ? 38.71715 49.30762 31.25291 1.000 14.20764 40 ARG B CA 1
ATOM 1412 C C . ARG B 1 61 ? 38.42571 47.94461 30.65063 1.000 11.29822 40 ARG B C 1
ATOM 1413 O O . ARG B 1 61 ? 38.49075 47.75192 29.43305 1.000 12.62732 40 ARG B O 1
ATOM 1421 N N . ILE B 1 62 ? 38.04113 47.02057 31.50741 1.000 11.75323 41 ILE B N 1
ATOM 1422 C CA . ILE B 1 62 ? 37.54014 45.74319 31.03734 1.000 10.88234 41 ILE B CA 1
ATOM 1423 C C . ILE B 1 62 ? 36.10260 45.93165 30.56867 1.000 13.68336 41 ILE B C 1
ATOM 1424 O O . ILE B 1 62 ? 35.27587 46.51319 31.26915 1.000 15.71415 41 ILE B O 1
ATOM 1429 N N . VAL B 1 63 ? 35.79836 45.46833 29.36970 1.000 10.93413 42 VAL B N 1
ATOM 1430 C CA . VAL B 1 63 ? 34.45378 45.56592 28.81163 1.000 11.75880 42 VAL B CA 1
ATOM 1431 C C . VAL B 1 63 ? 33.78296 44.21052 28.95701 1.000 10.67863 42 VAL B C 1
ATOM 1432 O O . VAL B 1 63 ? 34.24497 43.23173 28.35022 1.000 11.42100 42 VAL B O 1
ATOM 1436 N N . PRO B 1 64 ? 32.70346 44.08782 29.72678 1.000 10.32007 43 PRO B N 1
ATOM 1437 C CA . PRO B 1 64 ? 32.00169 42.80419 29.82753 1.000 10.80411 43 PRO B CA 1
ATOM 1438 C C . PRO B 1 64 ? 31.63102 42.26041 28.45731 1.000 10.37286 43 PRO B C 1
ATOM 1439 O O . PRO B 1 64 ? 31.28101 43.00712 27.53932 1.000 10.49631 43 PRO B O 1
ATOM 1443 N N . ASN B 1 65 ? 31.69271 40.93830 28.32820 1.000 11.44646 44 ASN B N 1
ATOM 1444 C CA . ASN B 1 65 ? 31.42745 40.29783 27.04868 1.000 11.67965 44 ASN B CA 1
ATOM 1445 C C . ASN B 1 65 ? 30.04532 40.66334 26.51955 1.000 11.46908 44 ASN B C 1
ATOM 1446 O O . ASN B 1 65 ? 29.86932 40.85517 25.31372 1.000 12.31572 44 ASN B O 1
ATOM 1451 N N . GLU B 1 66 ? 29.05537 40.80313 27.40366 1.000 11.90924 45 GLU B N 1
ATOM 1452 C CA . GLU B 1 66 ? 27.70621 41.13988 26.95447 1.000 13.12033 45 GLU B CA 1
ATOM 1453 C C . GLU B 1 66 ? 27.65577 42.54158 26.36554 1.000 12.97405 45 GLU B C 1
ATOM 1454 O O . GLU B 1 66 ? 26.93621 42.78822 25.39327 1.000 14.41123 45 GLU B O 1
ATOM 1460 N N . GLU B 1 67 ? 28.44286 43.46148 26.92745 1.000 12.38533 46 GLU B N 1
ATOM 1461 C CA . GLU B 1 67 ? 28.53973 44.81144 26.39826 1.000 13.66396 46 GLU B CA 1
ATOM 1462 C C . GLU B 1 67 ? 29.26730 44.82706 25.05557 1.000 11.68274 46 GLU B C 1
ATOM 1463 O O . GLU B 1 67 ? 28.88007 45.55526 24.14121 1.000 13.77609 46 GLU B O 1
ATOM 1469 N N . MET B 1 68 ? 30.31029 44.01049 24.90827 1.000 11.76688 47 MET B N 1
ATOM 1470 C CA . MET B 1 68 ? 30.95877 43.89572 23.61006 1.000 12.00829 47 MET B CA 1
ATOM 1471 C C . MET B 1 68 ? 29.99678 43.40672 22.52749 1.000 12.39939 47 MET B C 1
ATOM 1472 O O . MET B 1 68 ? 29.99910 43.92575 21.40163 1.000 12.50034 47 MET B O 1
ATOM 1477 N N . VAL B 1 69 ? 29.13827 42.43183 22.85550 1.000 12.23335 48 VAL B N 1
ATOM 1478 C CA . VAL B 1 69 ? 28.16527 41.94258 21.88070 1.000 12.69471 48 VAL B CA 1
ATOM 1479 C C . VAL B 1 69 ? 27.20974 43.05504 21.47869 1.000 13.90786 48 VAL B C 1
ATOM 1480 O O . VAL B 1 69 ? 26.90953 43.23488 20.29124 1.000 13.46311 48 VAL B O 1
ATOM 1484 N N . LEU B 1 70 ? 26.72347 43.83183 22.45714 1.000 13.53779 49 LEU B N 1
ATOM 1485 C CA . LEU B 1 70 ? 25.83207 44.93833 22.12897 1.000 14.54797 49 LEU B CA 1
ATOM 1486 C C . LEU B 1 70 ? 26.52631 45.96835 21.24714 1.000 13.95627 49 LEU B C 1
ATOM 1487 O O . LEU B 1 70 ? 25.91712 46.49469 20.30911 1.000 15.77781 49 LEU B O 1
ATOM 1492 N N . ARG B 1 71 ? 27.80193 46.25637 21.51581 1.000 15.01056 50 ARG B N 1
ATOM 1493 C CA . ARG B 1 71 ? 28.55294 47.16226 20.65013 1.000 17.44690 50 ARG B CA 1
ATOM 1494 C C . ARG B 1 71 ? 28.61284 46.63791 19.22912 1.000 13.76222 50 ARG B C 1
ATOM 1495 O O . ARG B 1 71 ? 28.48224 47.40198 18.27460 1.000 14.40071 50 ARG B O 1
ATOM 1503 N N . MET B 1 72 ? 28.88333 45.34772 19.07356 1.000 13.33171 51 MET B N 1
ATOM 1504 C CA . MET B 1 72 ? 28.95500 44.77657 17.74067 1.000 12.76085 51 MET B CA 1
ATOM 1505 C C . MET B 1 72 ? 27.60754 44.84535 17.04048 1.000 13.50595 51 MET B C 1
ATOM 1506 O O . MET B 1 72 ? 27.54384 45.16542 15.84876 1.000 12.86765 51 MET B O 1
ATOM 1511 N N . GLU B 1 73 ? 26.52385 44.55236 17.76673 1.000 12.51314 52 GLU B N 1
ATOM 1512 C CA . GLU B 1 73 ? 25.18696 44.62066 17.18458 1.000 12.78751 52 GLU B CA 1
ATOM 1513 C C . GLU B 1 73 ? 24.88370 46.02107 16.68010 1.000 11.80463 52 GLU B C 1
ATOM 1514 O O . GLU B 1 73 ? 24.38610 46.20312 15.56321 1.000 13.38693 52 GLU B O 1
ATOM 1520 N N A SER B 1 74 ? 25.16100 47.03778 17.49786 0.420 13.54774 53 SER B N 1
ATOM 1521 N N B SER B 1 74 ? 25.16091 47.02869 17.50393 0.580 13.22501 53 SER B N 1
ATOM 1522 C CA A SER B 1 74 ? 24.90089 48.40964 17.07151 0.420 15.20844 53 SER B CA 1
ATOM 1523 C CA B SER B 1 74 ? 24.91959 48.40757 17.10051 0.580 14.91401 53 SER B CA 1
ATOM 1524 C C A SER B 1 74 ? 25.77326 48.79286 15.88543 0.420 14.37141 53 SER B C 1
ATOM 1525 C C B SER B 1 74 ? 25.77187 48.78455 15.89682 0.580 14.26549 53 SER B C 1
ATOM 1526 O O A SER B 1 74 ? 25.30472 49.43434 14.93771 0.420 15.07072 53 SER B O 1
ATOM 1527 O O B SER B 1 74 ? 25.28544 49.40539 14.94484 0.580 15.28893 53 SER B O 1
ATOM 1532 N N . GLY B 1 75 ? 27.04858 48.41374 15.91776 1.000 12.74876 54 GLY B N 1
ATOM 1533 C CA . GLY B 1 75 ? 27.92365 48.75048 14.81125 1.000 11.62508 54 GLY B CA 1
ATOM 1534 C C . GLY B 1 75 ? 27.51689 48.09484 13.50244 1.000 10.42890 54 GLY B C 1
ATOM 1535 O O . GLY B 1 75 ? 27.54273 48.72773 12.45559 1.000 11.23059 54 GLY B O 1
ATOM 1536 N N . LEU B 1 76 ? 27.13200 46.81373 13.54421 1.000 10.09307 55 LEU B N 1
ATOM 1537 C CA . LEU B 1 76 ? 26.76491 46.09316 12.33281 1.000 10.42757 55 LEU B CA 1
ATOM 1538 C C . LEU B 1 76 ? 25.43526 46.58099 11.77622 1.000 10.85535 55 LEU B C 1
ATOM 1539 O O . LEU B 1 76 ? 25.22820 46.53931 10.56439 1.000 11.79523 55 LEU B O 1
ATOM 1544 N N . THR B 1 77 ? 24.53124 47.06860 12.62737 1.000 11.06240 56 THR B N 1
ATOM 1545 C CA . THR B 1 77 ? 23.30839 47.67050 12.10594 1.000 13.15244 56 THR B CA 1
ATOM 1546 C C . THR B 1 77 ? 23.63907 48.85351 11.21582 1.000 11.69362 56 THR B C 1
ATOM 1547 O O . THR B 1 77 ? 23.06879 49.02314 10.13054 1.000 14.20785 56 THR B O 1
ATOM 1551 N N . ALA B 1 78 ? 24.59760 49.66355 11.64507 1.000 10.89213 57 ALA B N 1
ATOM 1552 C CA . ALA B 1 78 ? 24.97623 50.83350 10.87362 1.000 11.02508 57 ALA B CA 1
ATOM 1553 C C . ALA B 1 78 ? 25.83028 50.45125 9.67142 1.000 10.95751 57 ALA B C 1
ATOM 1554 O O . ALA B 1 78 ? 25.69241 51.05621 8.59905 1.000 11.14840 57 ALA B O 1
ATOM 1556 N N . PHE B 1 79 ? 26.72765 49.46715 9.85024 1.000 9.63585 58 PHE B N 1
ATOM 1557 C CA . PHE B 1 79 ? 27.81674 49.15860 8.91611 1.000 10.49148 58 PHE B CA 1
ATOM 1558 C C . PHE B 1 79 ? 27.80148 47.65388 8.63239 1.000 9.06835 58 PHE B C 1
ATOM 1559 O O . PHE B 1 79 ? 28.70780 46.90767 9.04188 1.000 10.74826 58 PHE B O 1
ATOM 1567 N N . PRO B 1 80 ? 26.76380 47.16649 7.94762 1.000 9.66898 59 PRO B N 1
ATOM 1568 C CA . PRO B 1 80 ? 26.52769 45.71156 7.90544 1.000 10.37240 59 PRO B CA 1
ATOM 1569 C C . PRO B 1 80 ? 27.47458 44.94330 7.01803 1.000 9.29990 59 PRO B C 1
ATOM 1570 O O . PRO B 1 80 ? 27.50109 43.70110 7.09426 1.000 12.29151 59 PRO B O 1
ATOM 1574 N N . ASP B 1 81 ? 28.23764 45.63677 6.17878 1.000 10.00198 60 ASP B N 1
ATOM 1575 C CA . ASP B 1 81 ? 29.16234 45.03348 5.23707 1.000 10.52560 60 ASP B CA 1
ATOM 1576 C C . ASP B 1 81 ? 30.60594 45.24645 5.63859 1.000 9.63119 60 ASP B C 1
ATOM 1577 O O . ASP B 1 81 ? 31.48757 45.18812 4.78159 1.000 11.59364 60 ASP B O 1
ATOM 1582 N N . VAL B 1 82 ? 30.86721 45.48591 6.92325 1.000 10.26156 61 VAL B N 1
ATOM 1583 C CA . VAL B 1 82 ? 32.21695 45.82058 7.34087 1.000 11.02282 61 VAL B CA 1
ATOM 1584 C C . VAL B 1 82 ? 33.22779 44.75505 6.93538 1.000 9.46703 61 VAL B C 1
ATOM 1585 O O . VAL B 1 82 ? 32.96538 43.53664 6.96240 1.000 9.86582 61 VAL B O 1
ATOM 1589 N N . ARG B 1 83 ? 34.40786 45.24405 6.55124 1.000 8.98249 62 ARG B N 1
ATOM 1590 C CA . ARG B 1 83 ? 35.52259 44.42679 6.10437 1.000 9.22761 62 ARG B CA 1
ATOM 1591 C C . ARG B 1 83 ? 36.79578 44.84725 6.82541 1.000 9.61189 62 ARG B C 1
ATOM 1592 O O . ARG B 1 83 ? 36.94251 45.99381 7.26985 1.000 11.50429 62 ARG B O 1
ATOM 1600 N N . LEU B 1 84 ? 37.74372 43.91116 6.91397 1.000 9.62958 63 LEU B N 1
ATOM 1601 C CA . LEU B 1 84 ? 38.94661 44.10769 7.71331 1.000 10.52794 63 LEU B CA 1
ATOM 1602 C C . LEU B 1 84 ? 40.17544 43.93345 6.83376 1.000 10.57674 63 LEU B C 1
ATOM 1603 O O . LEU B 1 84 ? 40.38899 42.85829 6.26353 1.000 12.34532 63 LEU B O 1
ATOM 1608 N N . ASP B 1 85 ? 41.00258 44.97868 6.73853 1.000 11.71491 64 ASP B N 1
ATOM 1609 C CA . ASP B 1 85 ? 42.22975 44.96257 5.94133 1.000 13.89555 64 ASP B CA 1
ATOM 1610 C C . ASP B 1 85 ? 43.42931 44.97788 6.89651 1.000 12.34322 64 ASP B C 1
ATOM 1611 O O . ASP B 1 85 ? 43.73540 46.01204 7.49706 1.000 12.75471 64 ASP B O 1
ATOM 1616 N N . VAL B 1 86 ? 44.12791 43.84621 7.03401 1.000 12.07519 65 VAL B N 1
ATOM 1617 C CA . VAL B 1 86 ? 45.28468 43.78813 7.93089 1.000 13.00571 65 VAL B CA 1
ATOM 1618 C C . VAL B 1 86 ? 46.46641 44.52952 7.32427 1.000 12.37563 65 VAL B C 1
ATOM 1619 O O . VAL B 1 86 ? 46.94589 44.18851 6.24161 1.000 15.36633 65 VAL B O 1
ATOM 1623 N N . ARG B 1 87 ? 46.97751 45.50886 8.05726 1.000 11.65299 66 ARG B N 1
ATOM 1624 C CA . ARG B 1 87 ? 48.11090 46.30010 7.62367 1.000 13.68525 66 ARG B CA 1
ATOM 1625 C C . ARG B 1 87 ? 49.41239 45.83579 8.23696 1.000 14.62583 66 ARG B C 1
ATOM 1626 O O . ARG B 1 87 ? 50.46598 46.01892 7.63184 1.000 17.36302 66 ARG B O 1
ATOM 1634 N N . SER B 1 88 ? 49.36153 45.23783 9.42015 1.000 12.50424 67 SER B N 1
ATOM 1635 C CA . SER B 1 88 ? 50.54300 44.64823 10.02418 1.000 13.21401 67 SER B CA 1
ATOM 1636 C C . SER B 1 88 ? 50.08018 43.64169 11.05804 1.000 10.96886 67 SER B C 1
ATOM 1637 O O . SER B 1 88 ? 49.00093 43.77250 11.64569 1.000 11.95310 67 SER B O 1
ATOM 1640 N N . VAL B 1 89 ? 50.90594 42.63468 11.26869 1.000 11.55859 68 VAL B N 1
ATOM 1641 C CA . VAL B 1 89 ? 50.69448 41.66086 12.32634 1.000 11.29092 68 VAL B CA 1
ATOM 1642 C C . VAL B 1 89 ? 52.05593 41.29994 12.88502 1.000 10.92682 68 VAL B C 1
ATOM 1643 O O . VAL B 1 89 ? 52.98933 41.04679 12.12295 1.000 13.23461 68 VAL B O 1
ATOM 1647 N N . LEU B 1 90 ? 52.18164 41.29546 14.20295 1.000 10.72249 69 LEU B N 1
ATOM 1648 C CA . LEU B 1 90 ? 53.41777 40.92723 14.87904 1.000 10.49175 69 LEU B CA 1
ATOM 1649 C C . LEU B 1 90 ? 53.06962 39.91632 15.94812 1.000 9.56299 69 LEU B C 1
ATOM 1650 O O . LEU B 1 90 ? 52.03409 40.04094 16.59734 1.000 12.00786 69 LEU B O 1
ATOM 1655 N N . ALA B 1 91 ? 53.94257 38.94422 16.16352 1.000 9.30208 70 ALA B N 1
ATOM 1656 C CA . ALA B 1 91 ? 53.67743 37.94846 17.19966 1.000 9.99287 70 ALA B CA 1
ATOM 1657 C C . ALA B 1 91 ? 54.93223 37.70599 18.00339 1.000 10.07898 70 ALA B C 1
ATOM 1658 O O . ALA B 1 91 ? 56.01571 37.62731 17.43413 1.000 10.28838 70 ALA B O 1
ATOM 1660 N N . GLU B 1 92 ? 54.77718 37.60627 19.32190 1.000 10.06153 71 GLU B N 1
ATOM 1661 C CA . GLU B 1 92 ? 55.89093 37.32842 20.22144 1.000 10.25082 71 GLU B CA 1
ATOM 1662 C C . GLU B 1 92 ? 55.33351 36.58315 21.41539 1.000 10.02063 71 GLU B C 1
ATOM 1663 O O . GLU B 1 92 ? 54.36554 37.03245 22.03438 1.000 10.24675 71 GLU B O 1
ATOM 1669 N N . ASP B 1 93 ? 55.97466 35.46368 21.75959 1.000 10.54989 72 ASP B N 1
ATOM 1670 C CA . ASP B 1 93 ? 55.53755 34.63112 22.87295 1.000 11.68899 72 ASP B CA 1
ATOM 1671 C C . ASP B 1 93 ? 54.05071 34.31463 22.72814 1.000 11.82580 72 ASP B C 1
ATOM 1672 O O . ASP B 1 93 ? 53.64778 33.73643 21.71620 1.000 11.97219 72 ASP B O 1
ATOM 1677 N N . ASP B 1 94 ? 53.22026 34.69750 23.69981 1.000 11.24075 73 ASP B N 1
ATOM 1678 C CA . ASP B 1 94 ? 51.79407 34.37717 23.70238 1.000 10.48653 73 ASP B CA 1
ATOM 1679 C C . ASP B 1 94 ? 50.90663 35.49273 23.15513 1.000 10.01586 73 ASP B C 1
ATOM 1680 O O . ASP B 1 94 ? 49.67856 35.37887 23.23164 1.000 11.02943 73 ASP B O 1
ATOM 1685 N N . ARG B 1 95 ? 51.48881 36.55194 22.59789 1.000 9.75695 74 ARG B N 1
ATOM 1686 C CA . ARG B 1 95 ? 50.68966 37.68429 22.15633 1.000 9.86996 74 ARG B CA 1
ATOM 1687 C C . ARG B 1 95 ? 50.84026 37.95688 20.66196 1.000 8.90744 74 ARG B C 1
ATOM 1688 O O . ARG B 1 95 ? 51.85630 37.63790 20.04267 1.000 9.46875 74 ARG B O 1
ATOM 1696 N N . VAL B 1 96 ? 49.79957 38.54330 20.08230 1.000 8.96650 75 VAL B N 1
ATOM 1697 C CA . VAL B 1 96 ? 49.80841 38.97982 18.69432 1.000 9.49980 75 VAL B CA 1
ATOM 1698 C C . VAL B 1 96 ? 49.22554 40.38137 18.66075 1.000 8.61578 75 VAL B C 1
ATOM 1699 O O . VAL B 1 96 ? 48.20189 40.63820 19.30585 1.000 10.64356 75 VAL B O 1
ATOM 1703 N N . SER B 1 97 ? 49.84757 41.26712 17.89086 1.000 9.71059 76 SER B N 1
ATOM 1704 C CA . SER B 1 97 ? 49.29247 42.59492 17.67361 1.000 10.70841 76 SER B CA 1
ATOM 1705 C C . SER B 1 97 ? 48.99754 42.76844 16.19240 1.000 11.20260 76 SER B C 1
ATOM 1706 O O . SER B 1 97 ? 49.75403 42.29378 15.35277 1.000 12.94349 76 SER B O 1
ATOM 1709 N N . MET B 1 98 ? 47.87962 43.41081 15.87446 1.000 11.72287 77 MET B N 1
ATOM 1710 C CA . MET B 1 98 ? 47.47253 43.65155 14.49731 1.000 12.69417 77 MET B CA 1
ATOM 1711 C C . MET B 1 98 ? 47.05470 45.10704 14.35738 1.000 11.41247 77 MET B C 1
ATOM 1712 O O . MET B 1 98 ? 46.38094 45.65373 15.22529 1.000 15.36568 77 MET B O 1
ATOM 1717 N N . AR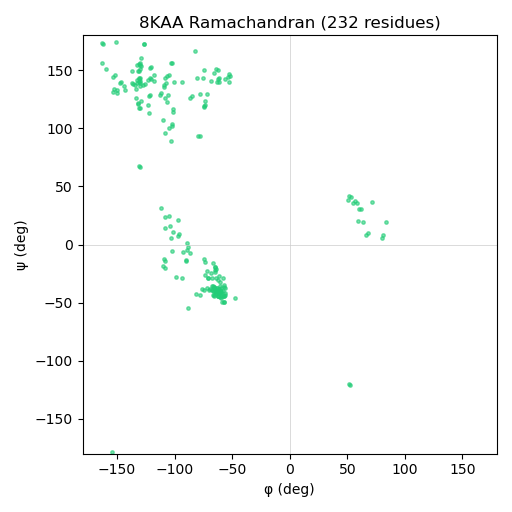G B 1 99 ? 47.43764 45.72998 13.25786 1.000 10.11977 78 ARG B N 1
ATOM 1718 C CA . ARG B 1 99 ? 46.87571 47.01118 12.85572 1.000 10.16223 78 ARG B CA 1
ATOM 1719 C C . ARG B 1 99 ? 45.95114 46.72906 11.69061 1.000 9.33701 78 ARG B C 1
ATOM 1720 O O . ARG B 1 99 ? 46.38041 46.12514 10.71212 1.000 11.33744 78 ARG B O 1
ATOM 1728 N N . ILE B 1 100 ? 44.71376 47.21063 11.77296 1.000 9.86816 79 ILE B N 1
ATOM 1729 C CA . ILE B 1 100 ? 43.67378 46.88456 10.80131 1.000 11.01338 79 ILE B CA 1
ATOM 1730 C C . ILE B 1 100 ? 42.97816 48.15788 10.30432 1.000 10.40083 79 ILE B C 1
ATOM 1731 O O . ILE B 1 100 ? 42.63123 49.03856 11.09759 1.000 12.79350 79 ILE B O 1
ATOM 1736 N N A SER B 1 101 ? 42.77304 48.23480 8.99019 0.429 11.23415 80 SER B N 1
ATOM 1737 N N B SER B 1 101 ? 42.83688 48.26773 8.99168 0.571 10.82669 80 SER B N 1
ATOM 1738 C CA A SER B 1 101 ? 41.97458 49.28095 8.35896 0.429 12.67539 80 SER B CA 1
ATOM 1739 C CA B SER B 1 101 ? 41.95470 49.25981 8.40221 0.571 12.90958 80 SER B CA 1
ATOM 1740 C C A SER B 1 101 ? 40.57044 48.73295 8.12963 0.429 12.26332 80 SER B C 1
ATOM 1741 C C B SER B 1 101 ? 40.57991 48.64469 8.25432 0.571 12.56629 80 SER B C 1
ATOM 1742 O O A SER B 1 101 ? 40.39019 47.78241 7.36084 0.429 13.47069 80 SER B O 1
ATOM 1743 O O B SER B 1 101 ? 40.43277 47.56057 7.68078 0.571 12.94003 80 SER B O 1
ATOM 1748 N N . VAL B 1 102 ? 39.58845 49.31662 8.81113 1.000 12.69072 81 VAL B N 1
ATOM 1749 C CA . VAL B 1 102 ? 38.21968 48.83094 8.80395 1.000 12.78832 81 VAL B CA 1
ATOM 1750 C C . VAL B 1 102 ? 37.43608 49.66860 7.81352 1.000 13.51276 81 VAL B C 1
ATOM 1751 O O . VAL B 1 102 ? 37.50600 50.89544 7.85293 1.000 15.92789 81 VAL B O 1
ATOM 1755 N N . THR B 1 103 ? 36.73383 49.01684 6.88960 1.000 11.39435 82 THR B N 1
ATOM 1756 C CA . THR B 1 103 ? 35.96479 49.74730 5.88601 1.000 11.48852 82 THR B CA 1
ATOM 1757 C C . THR B 1 103 ? 34.55649 49.18760 5.81010 1.000 8.99220 82 THR B C 1
ATOM 1758 O O . THR B 1 103 ? 34.33751 47.99671 6.03074 1.000 11.10970 82 THR B O 1
ATOM 1762 N N . ALA B 1 104 ? 33.60637 50.04802 5.48238 1.000 10.74020 83 ALA B N 1
ATOM 1763 C CA . ALA B 1 104 ? 32.21106 49.64304 5.42873 1.000 10.12762 83 ALA B CA 1
ATOM 1764 C C . ALA B 1 104 ? 31.44821 50.69652 4.64670 1.000 10.16268 83 ALA B C 1
ATOM 1765 O O . ALA B 1 104 ? 31.97675 51.76193 4.31468 1.000 12.53798 83 ALA B O 1
ATOM 1767 N N . THR B 1 105 ? 30.17902 50.40212 4.39951 1.000 10.10014 84 THR B N 1
ATOM 1768 C CA . THR B 1 105 ? 29.23025 51.36979 3.87493 1.000 10.66099 84 THR B CA 1
ATOM 1769 C C . THR B 1 105 ? 28.25231 51.71710 4.98114 1.000 9.87588 84 THR B C 1
ATOM 1770 O O . THR B 1 105 ? 27.77753 50.82986 5.70427 1.000 10.96134 84 THR B O 1
ATOM 1774 N N . HIS B 1 106 ? 27.94341 53.01095 5.10948 1.000 10.83621 85 HIS B N 1
ATOM 1775 C CA . HIS B 1 106 ? 26.97421 53.46253 6.09292 1.000 10.02445 85 HIS B CA 1
ATOM 1776 C C . HIS B 1 106 ? 25.57838 53.17685 5.54154 1.000 10.22091 85 HIS B C 1
ATOM 1777 O O . HIS B 1 106 ? 25.00331 53.97409 4.79607 1.000 12.27469 85 HIS B O 1
ATOM 1784 N N . LYS B 1 107 ? 25.02243 52.01208 5.90646 1.000 10.06379 86 LYS B N 1
ATOM 1785 C CA . LYS B 1 107 ? 23.75403 51.53155 5.36080 1.000 11.54991 86 LYS B CA 1
ATOM 1786 C C . LYS B 1 107 ? 22.58562 51.57281 6.32965 1.000 12.22665 86 LYS B C 1
ATOM 1787 O O . LYS B 1 107 ? 21.43302 51.51505 5.88688 1.000 14.15099 86 LYS B O 1
ATOM 1793 N N . GLY B 1 108 ? 22.85041 51.62430 7.61882 1.000 12.27781 87 GLY B N 1
ATOM 1794 C CA . GLY B 1 108 ? 21.80295 51.70265 8.60410 1.000 12.95002 87 GLY B CA 1
ATOM 1795 C C . GLY B 1 108 ? 22.04500 52.87865 9.51789 1.000 14.69916 87 GLY B C 1
ATOM 1796 O O . GLY B 1 108 ? 23.07841 53.53901 9.44730 1.000 14.25141 87 GLY B O 1
ATOM 1797 N N . PRO B 1 109 ? 21.09253 53.18187 10.38719 1.000 14.54816 88 PRO B N 1
ATOM 1798 C CA . PRO B 1 109 ? 21.26764 54.32555 11.28755 1.000 15.69163 88 PRO B CA 1
ATOM 1799 C C . PRO B 1 109 ? 22.46269 54.13538 12.20564 1.000 14.80173 88 PRO B C 1
ATOM 1800 O O . PRO B 1 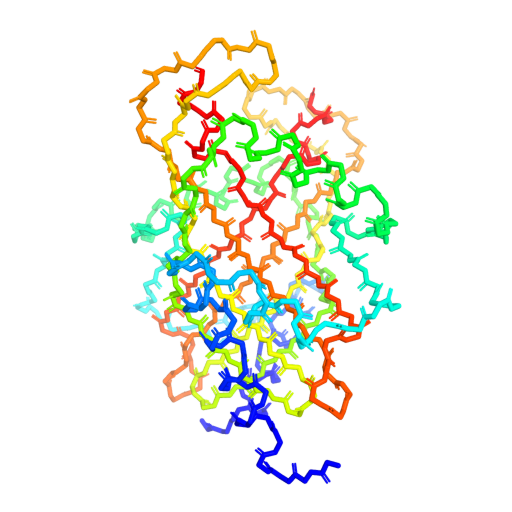109 ? 22.76531 53.02314 12.65061 1.000 15.86467 88 PRO B O 1
ATOM 1804 N N . PHE B 1 110 ? 23.17509 55.23166 12.45367 1.000 16.66749 89 PHE B N 1
ATOM 1805 C CA . PHE B 1 110 ? 24.24921 55.25235 13.43599 1.000 14.21584 89 PHE B CA 1
ATOM 1806 C C . PHE B 1 110 ? 24.02531 56.47192 14.30087 1.000 14.66143 89 PHE B C 1
ATOM 1807 O O . PHE B 1 110 ? 23.99631 57.59807 13.78748 1.000 14.52222 89 PHE B O 1
ATOM 1815 N N . MET B 1 111 ? 23.85741 56.25618 15.59984 1.000 15.78792 90 MET B N 1
ATOM 1816 C CA . MET B 1 111 ? 23.59624 57.34979 16.52302 1.000 17.30754 90 MET B CA 1
ATOM 1817 C C . MET B 1 111 ? 22.38606 58.15836 16.06669 1.000 18.70531 90 MET B C 1
ATOM 1818 O O . MET B 1 111 ? 22.33092 59.38071 16.21015 1.000 20.44914 90 MET B O 1
ATOM 1823 N N . ASP B 1 112 ? 21.40277 57.45856 15.50549 1.000 17.74901 91 ASP B N 1
ATOM 1824 C CA . ASP B 1 112 ? 20.17723 58.02925 14.95076 1.000 20.06313 91 ASP B CA 1
ATOM 1825 C C . ASP B 1 112 ? 20.40324 58.89889 13.72122 1.000 21.32748 91 ASP B C 1
ATOM 1826 O O . ASP B 1 112 ? 19.46951 59.52756 13.24908 1.000 24.75661 91 ASP B O 1
ATOM 1831 N N . ILE B 1 113 ? 21.61268 58.93341 13.17760 1.000 18.45412 92 ILE B N 1
ATOM 1832 C CA . ILE B 1 113 ? 21.85894 59.59472 11.90103 1.000 18.12913 92 ILE B CA 1
ATOM 1833 C C . ILE B 1 113 ? 21.53316 58.61738 10.78585 1.000 17.31933 92 ILE B C 1
ATOM 1834 O O . ILE B 1 113 ? 22.03468 57.48328 10.76734 1.000 17.77871 92 ILE B O 1
ATOM 1839 N N . ALA B 1 114 ? 20.69945 59.05841 9.85528 1.000 17.24578 93 ALA B N 1
ATOM 1840 C CA . ALA B 1 114 ? 20.25047 58.20898 8.76932 1.000 18.60845 93 ALA B CA 1
ATOM 1841 C C . ALA B 1 114 ? 21.44183 57.81827 7.89792 1.000 17.25508 93 ALA B C 1
ATOM 1842 O O . ALA B 1 114 ? 22.42135 58.56011 7.79583 1.000 18.30982 93 ALA B O 1
ATOM 1844 N N . PRO B 1 115 ? 21.39262 56.65258 7.26736 1.000 16.61325 94 PRO B N 1
ATOM 1845 C CA . PRO B 1 115 ? 22.52641 56.21040 6.45398 1.000 15.26723 94 PRO B CA 1
ATOM 1846 C C . PRO B 1 115 ? 22.81497 57.16056 5.29776 1.000 14.75339 94 PRO B C 1
ATOM 1847 O O . PRO B 1 115 ? 21.91056 57.67174 4.63247 1.000 16.25182 94 PRO B O 1
ATOM 1851 N N . THR B 1 116 ? 24.09879 57.38528 5.05979 1.000 14.09581 95 THR B N 1
ATOM 1852 C CA . THR B 1 116 ? 24.52850 58.16189 3.91381 1.000 14.90291 95 THR B CA 1
ATOM 1853 C C . THR B 1 116 ? 24.76915 57.29264 2.69507 1.000 14.77111 95 THR B C 1
ATOM 1854 O O . THR B 1 116 ? 24.90611 57.83153 1.59409 1.000 14.64007 95 THR B O 1
ATOM 1858 N N . ASN B 1 117 ? 24.84081 55.97053 2.86734 1.000 14.31343 96 ASN B N 1
ATOM 1859 C CA . ASN B 1 117 ? 25.19665 55.03793 1.79915 1.000 13.82436 96 ASN B CA 1
ATOM 1860 C C . ASN B 1 117 ? 26.56888 55.30530 1.20656 1.000 14.15557 96 ASN B C 1
ATOM 1861 O O . ASN B 1 117 ? 26.87592 54.83525 0.10416 1.000 15.73955 96 ASN B O 1
ATOM 1866 N N . ARG B 1 118 ? 27.40975 56.00631 1.95296 1.000 14.93153 97 ARG B N 1
ATOM 1867 C CA . ARG B 1 118 ? 28.78115 56.27021 1.55283 1.000 16.56563 97 ARG B CA 1
ATOM 1868 C C . ARG B 1 118 ? 29.71751 55.34377 2.30979 1.000 14.29787 97 ARG B C 1
ATOM 1869 O O . ARG B 1 118 ? 29.39503 54.83327 3.38236 1.000 12.84371 97 ARG B O 1
ATOM 1877 N N . THR B 1 119 ? 30.87949 55.12520 1.72668 1.000 13.34268 98 THR B N 1
ATOM 1878 C CA . THR B 1 119 ? 31.87516 54.28743 2.34960 1.000 14.61244 98 THR B CA 1
ATOM 1879 C C . THR B 1 119 ? 32.62504 55.07294 3.41620 1.000 15.22112 98 THR B C 1
ATOM 1880 O O . THR B 1 119 ? 32.86653 56.27774 3.28462 1.000 18.50695 98 THR B O 1
ATOM 1884 N N . VAL B 1 120 ? 32.95863 54.37707 4.49323 1.000 12.66474 99 VAL B N 1
ATOM 1885 C CA . VAL B 1 120 ? 33.61316 54.95366 5.64924 1.000 12.95022 99 VAL B CA 1
ATOM 1886 C C . VAL B 1 120 ? 34.77867 54.05064 6.02230 1.000 12.38616 99 VAL B C 1
ATOM 1887 O O . VAL B 1 120 ? 34.84879 52.87903 5.63230 1.000 13.29391 99 VAL B O 1
ATOM 1891 N N A THR B 1 121 ? 35.69376 54.60617 6.81068 0.577 13.67019 100 THR B N 1
ATOM 1892 N N B THR B 1 121 ? 35.70222 54.62407 6.78339 0.423 13.60716 100 THR B N 1
ATOM 1893 C CA A THR B 1 121 ? 36.90808 53.91950 7.22806 0.577 13.95549 100 THR B CA 1
ATOM 1894 C CA B THR B 1 121 ? 36.86862 53.91714 7.27549 0.423 14.55916 100 THR B CA 1
ATOM 1895 C C A THR B 1 121 ? 37.23081 54.30321 8.66281 0.577 13.81585 100 THR B C 1
ATOM 1896 C C B THR B 1 121 ? 37.08179 54.26902 8.73503 0.423 14.04934 100 THR B C 1
ATOM 1897 O O A THR B 1 121 ? 37.06976 55.46681 9.04882 0.577 17.17861 100 THR B O 1
ATOM 1898 O O B THR B 1 121 ? 36.70646 55.35304 9.19840 0.423 15.94237 100 THR B O 1
ATOM 1905 N N . TRP B 1 122 ? 37.67911 53.33136 9.45558 1.000 12.48232 101 TRP B N 1
ATOM 1906 C CA . TRP B 1 122 ? 38.26679 53.61883 10.75185 1.000 12.54211 101 TRP B CA 1
ATOM 1907 C C . TRP B 1 122 ? 39.44602 52.69007 10.95025 1.000 11.48158 101 TRP B C 1
ATOM 1908 O O . TRP B 1 122 ? 39.70119 51.81753 10.12545 1.000 13.04348 101 TRP B O 1
ATOM 1919 N N . HIS B 1 123 ? 40.19399 52.90560 12.02361 1.000 10.26879 102 HIS B N 1
ATOM 1920 C CA . HIS B 1 123 ? 41.46367 52.21597 12.18895 1.000 10.38854 102 HIS B CA 1
ATOM 1921 C C . HIS B 1 123 ? 41.53725 51.62375 13.56628 1.000 10.38688 102 HIS B C 1
ATOM 1922 O O . HIS B 1 123 ? 41.16342 52.26946 14.54340 1.000 11.97746 102 HIS B O 1
ATOM 1929 N N A THR B 1 124 ? 41.99858 50.38795 13.64042 0.596 11.09306 103 THR B N 1
ATOM 1930 N N B THR B 1 124 ? 42.02806 50.39063 13.64816 0.404 11.48867 103 THR B N 1
ATOM 1931 C CA A THR B 1 124 ? 42.15468 49.75244 14.93316 0.596 11.32778 103 THR B CA 1
ATOM 1932 C CA B THR B 1 124 ? 42.10446 49.69759 14.92435 0.404 11.35847 103 THR B CA 1
ATOM 1933 C C A THR B 1 124 ? 43.55071 49.17492 15.08128 0.596 10.61585 103 THR B C 1
ATOM 1934 C C B THR B 1 124 ? 43.45714 49.02527 15.10865 0.404 11.55097 103 THR B C 1
ATOM 1935 O O A THR B 1 124 ? 44.22402 48.83513 14.10477 0.596 11.24086 103 THR B O 1
ATOM 1936 O O B THR B 1 124 ? 44.00317 48.42882 14.17656 0.404 12.13032 103 THR B O 1
ATOM 1943 N N . ALA B 1 125 ? 43.97389 49.08903 16.32741 1.000 10.39671 104 ALA B N 1
ATOM 1944 C CA . ALA B 1 125 ? 45.12333 48.29744 16.72044 1.000 10.06226 104 ALA B CA 1
ATOM 1945 C C . ALA B 1 125 ? 44.61681 47.32410 17.76031 1.000 11.10468 104 ALA B C 1
ATOM 1946 O O . ALA B 1 125 ? 43.98135 47.72430 18.73293 1.000 14.34647 104 ALA B O 1
ATOM 1948 N N . GLU B 1 126 ? 44.81679 46.05564 17.50443 1.000 11.51626 105 GLU B N 1
ATOM 1949 C CA . GLU B 1 126 ? 44.29579 44.99640 18.34714 1.000 13.66628 105 GLU B CA 1
ATOM 1950 C C . GLU B 1 126 ? 45.45708 44.20135 18.91872 1.000 12.84571 105 GLU B C 1
ATOM 1951 O O . GLU B 1 126 ? 46.47777 44.00965 18.25618 1.000 15.90285 105 GLU B O 1
ATOM 1957 N N . GLU B 1 127 ? 45.29415 43.71761 20.14059 1.000 12.42671 106 GLU B N 1
ATOM 1958 C CA . GLU B 1 127 ? 46.24240 42.79193 20.73476 1.000 10.81400 106 GLU B CA 1
ATOM 1959 C C . GLU B 1 127 ? 45.47292 41.60688 21.28666 1.000 10.10094 106 GLU B C 1
ATOM 1960 O O . GLU B 1 127 ? 44.41456 41.77329 21.89181 1.000 10.43277 106 GLU B O 1
ATOM 1966 N N . PHE B 1 128 ? 46.03511 40.42128 21.12688 1.000 9.40390 107 PHE B N 1
ATOM 1967 C CA . PHE B 1 128 ? 45.41147 39.17551 21.54225 1.000 9.68259 107 PHE B CA 1
ATOM 1968 C C . PHE B 1 128 ? 46.41903 38.38618 22.35425 1.000 10.15022 107 PHE B C 1
ATOM 1969 O O . PHE B 1 128 ? 47.58723 38.28237 21.96487 1.000 12.54024 107 PHE B O 1
ATOM 1977 N N . ARG B 1 129 ? 45.97461 37.80410 23.46400 1.000 9.48265 108 ARG B N 1
ATOM 1978 C CA . ARG B 1 129 ? 46.80366 36.88161 24.22776 1.000 8.54668 108 ARG B CA 1
ATOM 1979 C C . ARG B 1 129 ? 46.17351 35.50630 24.11115 1.000 8.71007 108 ARG B C 1
ATOM 1980 O O . ARG B 1 129 ? 44.97029 35.35596 24.33587 1.000 9.63701 108 ARG B O 1
ATOM 1988 N N . PHE B 1 130 ? 46.97729 34.52176 23.73505 1.000 9.60607 109 PHE B N 1
ATOM 1989 C CA . PHE B 1 130 ? 46.52507 33.16173 23.46146 1.000 10.57752 109 PHE B CA 1
ATOM 1990 C C . PHE B 1 130 ? 46.96108 32.19417 24.54658 1.000 10.09371 109 PHE B C 1
ATOM 1991 O O . PHE B 1 130 ? 48.06618 32.29822 25.07074 1.000 10.32220 109 PHE B O 1
ATOM 1999 N N . VAL B 1 131 ? 46.09274 31.23489 24.85668 1.000 10.20788 110 VAL B N 1
ATOM 2000 C CA . VAL B 1 131 ? 46.46200 30.03509 25.60765 1.000 12.51184 110 VAL B CA 1
ATOM 2001 C C . VAL B 1 131 ? 45.93677 28.84148 24.82085 1.000 13.45204 110 VAL B C 1
ATOM 2002 O O . VAL B 1 131 ? 44.74818 28.79143 24.49444 1.000 13.22521 110 VAL B O 1
ATOM 2006 N N . ASP B 1 132 ? 46.82175 27.91174 24.46857 1.000 13.88598 111 ASP B N 1
ATOM 2007 C CA . ASP B 1 132 ? 46.41652 26.68748 23.76216 1.000 16.22086 111 ASP B CA 1
ATOM 2008 C C . ASP B 1 132 ? 45.57323 26.98570 22.51971 1.000 15.34614 111 ASP B C 1
ATOM 2009 O O . ASP B 1 132 ? 44.57278 26.31690 22.23729 1.000 17.60335 111 ASP B O 1
ATOM 2014 N N . GLY B 1 133 ? 45.97388 28.00952 21.77848 1.000 14.13107 112 GLY B N 1
ATOM 2015 C CA . GLY B 1 133 ? 45.33575 28.30641 20.52333 1.000 12.99712 112 GLY B CA 1
ATOM 2016 C C . GLY B 1 133 ? 44.04278 29.07753 20.61744 1.000 13.00610 112 GLY B C 1
ATOM 2017 O O . GLY B 1 133 ? 43.39592 29.27395 19.59455 1.000 14.74186 112 GLY B O 1
ATOM 2018 N N . LYS B 1 134 ? 43.66338 29.56640 21.79342 1.000 12.23644 113 LYS B N 1
ATOM 2019 C CA . LYS B 1 134 ? 42.42902 30.32676 21.95729 1.000 12.96703 113 LYS B CA 1
ATOM 2020 C C . LYS B 1 134 ? 42.75566 31.71339 22.49266 1.000 11.24862 113 LYS B C 1
ATOM 2021 O O . LYS B 1 134 ? 43.60223 31.85650 23.37696 1.000 10.76535 113 LYS B O 1
ATOM 2027 N N . VAL B 1 135 ? 42.01907 32.71710 22.01693 1.000 10.75278 114 VAL B N 1
ATOM 2028 C CA . VAL B 1 135 ? 42.16791 34.06904 22.55085 1.000 9.85118 114 VAL B CA 1
ATOM 2029 C C . VAL B 1 135 ? 41.51055 34.11781 23.91682 1.000 10.61890 114 VAL B C 1
ATOM 2030 O O . VAL B 1 135 ? 40.29712 33.90636 24.03771 1.000 11.18901 114 VAL B O 1
ATOM 2034 N N . VAL B 1 136 ? 42.30137 34.40543 24.94870 1.000 9.36893 115 VAL B N 1
ATOM 2035 C CA . VAL B 1 136 ? 41.79079 34.53459 26.31233 1.000 10.47550 115 VAL B CA 1
ATOM 2036 C C . VAL B 1 136 ? 41.79166 35.96716 26.80323 1.000 9.78074 115 VAL B C 1
ATOM 2037 O O . VAL B 1 136 ? 41.11602 36.26432 27.79763 1.000 10.38632 115 VAL B O 1
ATOM 2041 N N . GLU B 1 137 ? 42.48271 36.87049 26.10954 1.000 9.48562 116 GLU B N 1
ATOM 2042 C CA . GLU B 1 137 ? 42.46535 38.26439 26.51463 1.000 10.62890 116 GLU B CA 1
ATOM 2043 C C . GLU B 1 137 ? 42.68531 39.08973 25.26330 1.000 9.15555 116 GLU B C 1
ATOM 2044 O O . GLU B 1 137 ? 43.41816 38.66762 24.35878 1.000 9.56252 116 GLU B O 1
ATOM 2050 N N . HIS B 1 138 ? 42.05607 40.26202 25.22369 1.000 9.12767 117 HIS B N 1
ATOM 2051 C CA . HIS B 1 138 ? 42.03875 41.07126 24.02130 1.000 9.69306 117 HIS B CA 1
ATOM 2052 C C . HIS B 1 138 ? 42.02424 42.53372 24.43499 1.000 9.25015 117 HIS B C 1
ATOM 2053 O O . HIS B 1 138 ? 41.30560 42.91172 25.36055 1.000 10.56275 117 HIS B O 1
ATOM 2060 N N . TRP B 1 139 ? 42.79631 43.34961 23.71812 1.000 9.52803 118 TRP B N 1
ATOM 2061 C CA . TRP B 1 139 ? 42.87831 44.79106 23.94298 1.000 9.62568 118 TRP B CA 1
ATOM 2062 C C . TRP B 1 139 ? 42.70092 45.48920 22.60973 1.000 11.34861 118 TRP B C 1
ATOM 2063 O O . TRP B 1 139 ? 43.20695 45.01044 21.59471 1.000 11.76527 118 TRP B O 1
ATOM 2074 N N . ASP B 1 140 ? 42.00537 46.62598 22.60103 1.000 10.17945 119 ASP B N 1
ATOM 2075 C CA . ASP B 1 140 ? 41.91930 47.41476 21.38099 1.000 11.34178 119 ASP B CA 1
ATOM 2076 C C . ASP B 1 140 ? 42.26018 48.87863 21.64217 1.000 10.80079 119 ASP B C 1
ATOM 2077 O O . ASP B 1 140 ? 42.11726 49.38115 22.76137 1.000 12.25998 119 ASP B O 1
ATOM 2082 N N . VAL B 1 141 ? 42.72219 49.54729 20.58768 1.000 10.04090 120 VAL B N 1
ATOM 2083 C CA . VAL B 1 141 ? 42.78987 51.01067 20.50040 1.000 9.25471 120 VAL B CA 1
ATOM 2084 C C . VAL B 1 141 ? 42.15128 51.33830 19.16234 1.000 10.19643 120 VAL B C 1
ATOM 2085 O O . VAL B 1 141 ? 42.64592 50.89533 18.12334 1.000 10.60807 120 VAL B O 1
ATOM 2089 N N . ILE B 1 142 ? 41.04167 52.07115 19.17427 1.000 11.18690 121 ILE B N 1
ATOM 2090 C CA . ILE B 1 142 ? 40.27916 52.31234 17.95521 1.000 11.14848 121 ILE B CA 1
ATOM 2091 C C . ILE B 1 142 ? 40.15341 53.80009 17.70868 1.000 11.72220 121 ILE B C 1
ATOM 2092 O O . ILE B 1 142 ? 39.71752 54.54691 18.59156 1.000 13.46123 121 ILE B O 1
ATOM 2097 N N . ASN B 1 143 ? 40.51670 54.21232 16.51332 1.000 11.06795 122 ASN B N 1
ATOM 2098 C CA . ASN B 1 143 ? 40.30903 55.57530 16.06021 1.000 10.96720 122 AS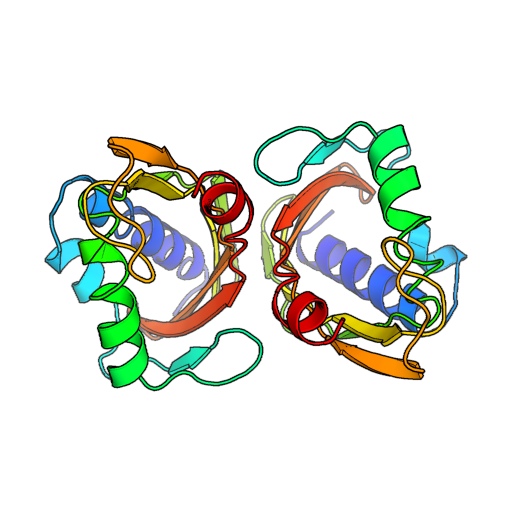N B CA 1
ATOM 2099 C C . ASN B 1 143 ? 39.10581 55.60115 15.12500 1.000 12.46385 122 ASN B C 1
ATOM 2100 O O . ASN B 1 143 ? 39.21499 55.23203 13.95597 1.000 13.18744 122 ASN B O 1
ATOM 2105 N N . TYR B 1 144 ? 37.96256 56.05508 15.65116 1.000 12.78749 123 TYR B N 1
ATOM 2106 C CA . TYR B 1 144 ? 36.71969 56.19861 14.89634 1.000 14.42337 123 TYR B CA 1
ATOM 2107 C C . TYR B 1 144 ? 36.60582 57.52901 14.17525 1.000 15.05373 123 TYR B C 1
ATOM 2108 O O . TYR B 1 144 ? 35.67912 57.70570 13.39167 1.000 15.10780 123 TYR B O 1
ATOM 2117 N N . MET B 1 145 ? 37.52588 58.45448 14.41481 1.000 16.82794 124 MET B N 1
ATOM 2118 C CA . MET B 1 145 ? 37.35728 59.80462 13.89532 1.000 16.79856 124 MET B CA 1
ATOM 2119 C C . MET B 1 145 ? 37.20040 59.89506 12.37999 1.000 17.00682 124 MET B C 1
ATOM 2120 O O . MET B 1 145 ? 36.38471 60.71885 11.93486 1.000 17.59316 124 MET B O 1
ATOM 2125 N N . PRO B 1 146 ? 37.92247 59.13824 11.54524 1.000 16.45010 125 PRO B N 1
ATOM 2126 C CA . PRO B 1 146 ? 37.70333 59.27121 10.09663 1.000 16.66191 125 PRO B CA 1
ATOM 2127 C C . PRO B 1 146 ? 36.29722 58.91531 9.67091 1.000 15.78081 125 PRO B C 1
ATOM 2128 O O . PRO B 1 146 ? 35.80071 59.46953 8.69040 1.000 20.41809 125 PRO B O 1
ATOM 2132 N N . MET B 1 147 ? 35.61872 58.05029 10.41958 1.000 16.07339 126 MET B N 1
ATOM 2133 C CA . MET B 1 147 ? 34.22724 57.74834 10.13733 1.000 15.91041 126 MET B CA 1
ATOM 2134 C C . MET B 1 147 ? 33.31205 58.82056 10.71124 1.000 15.31060 126 MET B C 1
ATOM 2135 O O . MET B 1 147 ? 32.37158 59.26306 10.03663 1.000 16.57341 126 MET B O 1
ATOM 2140 N N . LEU B 1 148 ? 33.58534 59.26425 11.94169 1.000 16.57468 127 LEU B N 1
ATOM 2141 C CA . LEU B 1 148 ? 32.71988 60.25701 12.57347 1.000 19.79474 127 LEU B CA 1
ATOM 2142 C C . LEU B 1 148 ? 32.68963 61.54820 11.76510 1.000 21.68764 127 LEU B C 1
ATOM 2143 O O . LEU B 1 148 ? 31.64082 62.19428 11.65054 1.000 24.66661 127 LEU B O 1
ATOM 2148 N N . ARG B 1 149 ? 33.82290 61.91161 11.15631 1.000 23.98938 128 ARG B N 1
ATOM 2149 C CA . ARG B 1 149 ? 33.90927 63.12409 10.34217 1.000 27.86870 128 ARG B CA 1
ATOM 2150 C C . ARG B 1 149 ? 33.06935 63.04452 9.07637 1.000 29.35080 128 ARG B C 1
ATOM 2151 O O . ARG B 1 149 ? 32.82265 64.08579 8.44932 1.000 32.43455 128 ARG B O 1
ATOM 2159 N N . GLU B 1 150 ? 32.63521 61.84771 8.67766 1.000 28.33851 129 GLU B N 1
ATOM 2160 C CA . GLU B 1 150 ? 31.83222 61.67267 7.47626 1.000 30.30915 129 GLU B CA 1
ATOM 2161 C C . GLU B 1 150 ? 30.35571 61.46110 7.77753 1.000 33.28712 129 GLU B C 1
ATOM 2162 O O . GLU B 1 150 ? 29.57169 61.20534 6.85614 1.000 34.15390 129 GLU B O 1
ATOM 2168 N N . LEU B 1 151 ? 29.95519 61.57466 9.03565 1.000 33.85817 130 LEU B N 1
ATOM 2169 C CA . LEU B 1 151 ? 28.54013 61.49557 9.37038 1.000 41.90816 130 LEU B CA 1
ATOM 2170 C C . LEU B 1 151 ? 27.93582 62.88087 9.59528 1.000 42.83052 130 LEU B C 1
ATOM 2171 O O . LEU B 1 151 ? 28.39986 63.86875 9.02422 1.000 43.48111 130 LEU B O 1
#

Organism: Streptomyces chartreusis (NCBI:txid1969)

Foldseek 3Di:
DFQVLLQVLVVQLQVCVLVVNVCSVQVAADPQAWEAEPRDTDPVVNVVVVVVLCCQQFVNKHWAWPDWDTDDQKIKTKTKIKGARCHDHVNRGGPRHMFIWIKIKMFGDDPRHTRYMYMYIGCVRRVVVD/DDPCVQVVLQVLVVQLQVCVLVVNNCSNCVQADPQAWEAEPRDTDDPVNVVVVVVLVCQQFVNKHWAWPDWDTDDQKIKTKIKIKGARCHDHPNRGGPRHMFIWIKIKMFGDDPRHTRYIYMYIGCVRRVVVD

Solvent-accessible surface area: 14184 Å² total; per-residue (Å²): 137,84,26,72,46,3,44,127,36,2,69,69,13,19,66,2,72,43,170,68,91,125,58,25,25,77,42,31,74,16,129,120,18,59,21,31,14,82,76,115,105,1,65,55,130,61,30,82,108,84,104,98,64,24,54,73,0,5,71,46,14,113,40,69,43,120,22,27,11,4,46,111,61,62,0,16,5,25,8,10,6,56,6,22,1,102,8,71,37,147,144,70,72,50,51,101,160,108,5,46,26,12,3,11,29,3,15,64,9,70,130,4,84,0,32,29,12,23,10,8,19,10,79,57,30,4,56,187,91,61,139,131,189,125,29,17,56,51,2,46,119,64,2,64,82,20,6,82,1,58,44,151,66,82,111,46,14,20,72,56,42,54,19,127,122,13,56,21,34,11,84,85,105,103,1,65,45,129,58,30,81,107,100,98,98,75,25,59,87,0,5,74,43,15,116,42,59,42,102,12,30,6,4,45,110,52,77,0,15,3,19,9,3,8,55,6,21,0,108,9,78,42,149,144,75,72,47,56,103,174,109,6,46,28,11,6,11,28,11,5,64,9,75,132,9,86,3,32,30,14,30,12,5,29,9,87,51,29,3,56,184,110,58

B-factor: mean 20.01, std 10.48, range [8.14, 66.89]